Protein AF-A0A967EY47-F1 (afdb_monomer)

Solvent-accessible surface area (backbone atoms only — not comparable to full-atom values): 11302 Å² total; per-residue (Å²): 135,85,81,80,80,88,84,65,50,72,51,72,72,50,46,51,52,43,50,52,24,52,49,45,32,71,70,45,92,45,67,71,54,19,54,51,25,48,55,50,34,41,55,56,21,49,75,68,75,33,50,57,65,51,44,71,74,56,49,76,76,82,77,74,77,81,74,92,78,72,80,94,79,83,87,64,78,90,70,85,64,54,73,71,58,54,57,51,46,52,54,51,49,54,54,49,50,54,53,51,54,51,50,50,52,52,53,52,51,52,52,51,52,41,50,75,70,49,50,58,62,55,51,51,52,49,54,63,65,55,71,72,66,75,80,77,76,83,64,88,65,73,56,45,68,60,52,41,51,48,46,70,70,79,46,90,72,52,60,66,55,48,17,70,76,44,74,46,56,51,68,58,52,53,51,50,55,53,55,56,54,65,74,67,75,122

InterPro domains:
  IPR024498 Domain of unknown function DUF2786 [PF10979] (21-51)

pLDDT: mean 73.58, std 19.02, range [32.53, 96.69]

Nearest PDB structures (foldseek):
  1trr-assembly1_A  TM=3.661E-01  e=1.880E+00  Escherichia coli
  7mnn-assembly1_A  TM=2.288E-01  e=4.258E+00  Homo sapiens

Structure (mmCIF, N/CA/C/O backbone):
data_AF-A0A967EY47-F1
#
_entry.id   AF-A0A967EY47-F1
#
loop_
_atom_site.group_PDB
_atom_site.id
_atom_site.type_symbol
_atom_site.label_atom_id
_atom_site.label_alt_id
_atom_site.label_comp_id
_atom_site.label_asym_id
_atom_site.label_entity_id
_atom_site.label_seq_id
_atom_site.pdbx_PDB_ins_code
_atom_site.Cartn_x
_atom_site.Cartn_y
_atom_site.Cartn_z
_atom_site.occupancy
_atom_site.B_iso_or_equiv
_atom_site.auth_seq_id
_atom_site.auth_comp_id
_atom_site.auth_asym_id
_atom_site.auth_atom_id
_atom_site.pdbx_PDB_model_num
ATOM 1 N N . MET A 1 1 ? -33.419 -8.045 0.496 1.00 32.53 1 MET A N 1
ATOM 2 C CA . MET A 1 1 ? -33.118 -8.403 -0.906 1.00 32.53 1 MET A CA 1
ATOM 3 C C . MET A 1 1 ? -32.564 -7.165 -1.600 1.00 32.53 1 MET A C 1
ATOM 5 O O . MET A 1 1 ? -33.321 -6.229 -1.809 1.00 32.53 1 MET A O 1
ATOM 9 N N . ARG A 1 2 ? -31.247 -7.089 -1.848 1.00 33.59 2 ARG A N 1
ATOM 10 C CA . ARG A 1 2 ? -30.657 -5.990 -2.635 1.00 33.59 2 ARG A CA 1
ATOM 11 C C . ARG A 1 2 ? -30.676 -6.396 -4.103 1.00 33.59 2 ARG A C 1
ATOM 13 O O . ARG A 1 2 ? -30.111 -7.421 -4.466 1.00 33.59 2 ARG A O 1
ATOM 20 N N . ARG A 1 3 ? -31.397 -5.603 -4.889 1.00 34.56 3 ARG A N 1
ATOM 21 C CA . ARG A 1 3 ? -31.546 -5.695 -6.338 1.00 34.56 3 ARG A CA 1
ATOM 22 C C . ARG A 1 3 ? -30.168 -5.441 -6.964 1.00 34.56 3 ARG A C 1
ATOM 24 O O . ARG A 1 3 ? -29.597 -4.379 -6.746 1.00 34.56 3 ARG A O 1
ATOM 31 N N . LEU A 1 4 ? -29.613 -6.438 -7.647 1.00 42.72 4 LEU A N 1
ATOM 32 C CA . LEU A 1 4 ? -28.445 -6.272 -8.510 1.00 42.72 4 LEU A CA 1
ATOM 33 C C . LEU A 1 4 ? -28.949 -5.582 -9.778 1.00 42.72 4 LEU A C 1
ATOM 35 O O . LEU A 1 4 ? -29.647 -6.204 -10.576 1.00 42.72 4 LEU A O 1
ATOM 39 N N . GLU A 1 5 ? -28.679 -4.286 -9.911 1.00 44.53 5 GLU A N 1
ATOM 40 C CA . GLU A 1 5 ? -28.902 -3.575 -11.167 1.00 44.53 5 GLU A CA 1
ATOM 41 C C . GLU A 1 5 ? -27.834 -4.028 -12.165 1.00 44.53 5 GLU A C 1
ATOM 43 O O . GLU A 1 5 ? -26.663 -3.661 -12.099 1.00 44.53 5 GLU A O 1
ATOM 48 N N . ILE A 1 6 ? -28.258 -4.931 -13.042 1.00 46.31 6 ILE A N 1
ATOM 49 C CA . ILE A 1 6 ? -27.514 -5.448 -14.182 1.00 46.31 6 ILE A CA 1
ATOM 50 C C . ILE A 1 6 ? -27.598 -4.375 -15.273 1.00 46.31 6 ILE A C 1
ATOM 52 O O . ILE A 1 6 ? -28.577 -4.376 -16.008 1.00 46.31 6 ILE A O 1
ATOM 56 N N . SER A 1 7 ? -26.633 -3.444 -15.315 1.00 48.38 7 SER A N 1
ATOM 57 C CA . SER A 1 7 ? -26.202 -2.663 -16.504 1.00 48.38 7 SER A CA 1
ATOM 58 C C . SER A 1 7 ? -25.423 -1.389 -16.125 1.00 48.38 7 SER A C 1
ATOM 60 O O . SER A 1 7 ? -25.738 -0.297 -16.597 1.00 48.38 7 SER A O 1
ATOM 62 N N . ALA A 1 8 ? -24.411 -1.486 -15.265 1.00 55.59 8 ALA A N 1
ATOM 63 C CA . ALA A 1 8 ? -23.496 -0.372 -15.035 1.00 55.59 8 ALA A CA 1
ATOM 64 C C . ALA A 1 8 ? -22.080 -0.848 -15.354 1.00 55.59 8 ALA A C 1
ATOM 66 O O . ALA A 1 8 ? -21.536 -1.700 -14.653 1.00 55.59 8 ALA A O 1
ATOM 67 N N . GLY A 1 9 ? -21.499 -0.322 -16.437 1.00 61.75 9 GLY A N 1
ATOM 68 C CA . GLY A 1 9 ? -20.054 -0.389 -16.637 1.00 61.75 9 GLY A CA 1
ATOM 69 C C . GLY A 1 9 ? -19.324 0.238 -15.445 1.00 61.75 9 GLY A C 1
ATOM 70 O O . GLY A 1 9 ? -19.948 0.807 -14.549 1.00 61.75 9 GLY A O 1
ATOM 71 N N . PHE A 1 10 ? -17.996 0.138 -15.419 1.00 67.06 10 PHE A N 1
ATOM 72 C CA . PHE A 1 10 ? -17.207 0.728 -14.337 1.00 67.06 10 PHE A CA 1
ATOM 73 C C . PHE A 1 10 ? -17.630 2.172 -14.033 1.00 67.06 10 PHE A C 1
ATOM 75 O O . PHE A 1 10 ? -17.692 2.998 -14.951 1.00 67.06 10 PHE A O 1
ATOM 82 N N . SER A 1 11 ? -17.829 2.481 -12.748 1.00 81.00 11 SER A N 1
ATOM 83 C CA . SER A 1 11 ? -17.842 3.875 -12.296 1.00 81.00 11 SER A CA 1
ATOM 84 C C . SER A 1 11 ? -16.474 4.518 -12.538 1.00 81.00 11 SER A C 1
ATOM 86 O O . SER A 1 11 ? -15.462 3.817 -12.588 1.00 81.00 11 SER A O 1
ATOM 88 N N . ASP A 1 12 ? -16.399 5.845 -12.635 1.00 73.75 12 ASP A N 1
ATOM 89 C CA . ASP A 1 12 ? -15.129 6.544 -12.902 1.00 73.75 12 ASP A CA 1
ATOM 90 C C . ASP A 1 12 ? -14.037 6.204 -11.878 1.00 73.75 12 ASP A C 1
ATOM 92 O O . ASP A 1 12 ? -12.877 5.975 -12.225 1.00 73.75 12 ASP A O 1
ATOM 96 N N . ALA A 1 13 ? -14.416 6.065 -10.604 1.00 80.44 13 ALA A N 1
ATOM 97 C CA . ALA A 1 13 ? -13.500 5.652 -9.545 1.00 80.44 13 ALA A CA 1
ATOM 98 C C . ALA A 1 13 ? -12.977 4.218 -9.743 1.00 80.44 13 ALA A C 1
ATOM 100 O O . ALA A 1 13 ? -11.842 3.907 -9.378 1.00 80.44 13 ALA A O 1
ATOM 101 N N . GLU A 1 14 ? -13.790 3.329 -10.308 1.00 82.94 14 GLU A N 1
ATOM 102 C CA . GLU A 1 14 ? -13.410 1.946 -10.593 1.00 82.94 14 GLU A CA 1
ATOM 103 C C . GLU A 1 14 ? -12.600 1.833 -11.885 1.00 82.94 14 GLU A C 1
ATOM 105 O O . GLU A 1 14 ? -11.639 1.065 -11.902 1.00 82.94 14 GLU A O 1
ATOM 110 N N . ARG A 1 15 ? -12.888 2.662 -12.900 1.00 83.31 15 ARG A N 1
ATOM 111 C CA . ARG A 1 15 ? -12.044 2.823 -14.098 1.00 83.31 15 ARG A CA 1
ATOM 112 C C . ARG A 1 15 ? -10.646 3.280 -13.712 1.00 83.31 15 ARG A C 1
ATOM 114 O O . ARG A 1 15 ? -9.669 2.655 -14.115 1.00 83.31 15 ARG A O 1
ATOM 121 N N . GLN A 1 16 ? -10.544 4.299 -12.856 1.00 86.44 16 GLN A N 1
ATOM 122 C CA . GLN A 1 16 ? -9.252 4.791 -12.380 1.00 86.44 16 GLN A CA 1
ATOM 123 C C . GLN A 1 16 ? -8.490 3.719 -11.594 1.00 86.44 16 GLN A C 1
ATOM 125 O O . GLN A 1 16 ? -7.288 3.542 -11.779 1.00 86.44 16 GLN A O 1
ATOM 130 N N . ARG A 1 17 ? -9.177 2.967 -10.724 1.00 88.81 17 ARG A N 1
ATOM 131 C CA . ARG A 1 17 ? -8.558 1.853 -9.988 1.00 88.81 17 ARG A CA 1
ATOM 132 C C . ARG A 1 17 ? -8.066 0.757 -10.925 1.00 88.81 17 ARG A C 1
ATOM 134 O O . ARG A 1 17 ? -6.966 0.255 -10.721 1.00 88.81 17 ARG A O 1
ATOM 141 N N . PHE A 1 18 ? -8.858 0.390 -11.927 1.00 91.38 18 PHE A N 1
ATOM 142 C CA . PHE A 1 18 ? -8.485 -0.611 -12.920 1.00 91.38 18 PHE A CA 1
ATOM 143 C C . PHE A 1 18 ? -7.269 -0.158 -13.741 1.00 91.38 18 PHE A C 1
ATOM 145 O O . PHE A 1 18 ? -6.300 -0.903 -13.855 1.00 91.38 18 PHE A O 1
ATOM 152 N N . HIS A 1 19 ? -7.262 1.094 -14.204 1.00 91.12 19 HIS A N 1
ATOM 153 C CA . HIS A 1 19 ? -6.134 1.690 -14.917 1.00 91.12 19 HIS A CA 1
ATOM 154 C C . HIS A 1 19 ? -4.851 1.700 -14.074 1.00 91.12 19 HIS A C 1
ATOM 156 O O . HIS A 1 19 ? -3.810 1.234 -14.530 1.00 91.12 19 HIS A O 1
ATOM 162 N N . ASN A 1 20 ? -4.935 2.126 -12.810 1.00 93.69 20 ASN A N 1
ATOM 163 C CA . ASN A 1 20 ? -3.787 2.129 -11.902 1.00 93.69 20 ASN A CA 1
ATOM 164 C C . ASN A 1 20 ? -3.218 0.714 -11.676 1.00 93.69 20 ASN A C 1
ATOM 166 O O . ASN A 1 20 ? -2.011 0.560 -11.506 1.00 93.69 20 ASN A O 1
ATOM 170 N N . LEU A 1 21 ? -4.065 -0.324 -11.669 1.00 93.88 21 LEU A N 1
ATOM 171 C CA . LEU A 1 21 ? -3.617 -1.717 -11.554 1.00 93.88 21 LEU A CA 1
ATOM 172 C C . LEU A 1 21 ? -2.880 -2.191 -12.813 1.00 93.88 21 LEU A C 1
ATOM 174 O O . LEU A 1 21 ? -1.872 -2.883 -12.689 1.00 93.88 21 LEU A O 1
ATOM 178 N N . LEU A 1 22 ? -3.345 -1.804 -14.004 1.00 93.94 22 LEU A N 1
ATOM 179 C CA . LEU A 1 22 ? -2.647 -2.108 -15.257 1.00 93.94 22 LEU A CA 1
ATOM 180 C C . LEU A 1 22 ? -1.309 -1.370 -15.350 1.00 93.94 22 LEU A C 1
ATOM 182 O O . LEU A 1 22 ? -0.303 -1.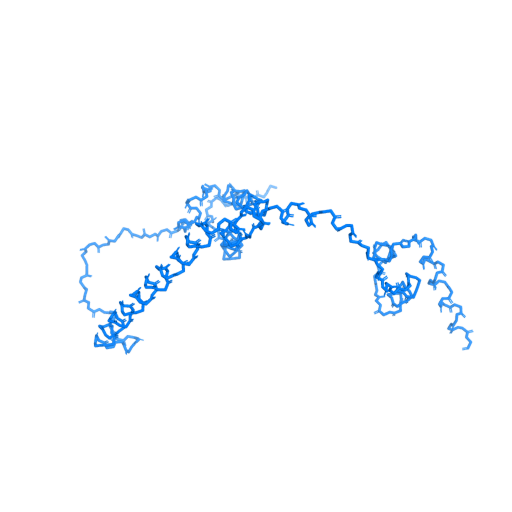974 -15.715 1.00 93.94 22 LEU A O 1
ATOM 186 N N . GLN A 1 23 ? -1.276 -0.099 -14.949 1.00 92.19 23 GLN A N 1
ATOM 187 C CA . GLN A 1 23 ? -0.043 0.680 -14.911 1.00 92.19 23 GLN A CA 1
ATOM 188 C C . GLN A 1 23 ? 0.967 0.084 -13.921 1.00 92.19 23 GLN A C 1
ATOM 190 O O . GLN A 1 23 ? 2.128 -0.110 -14.264 1.00 92.19 23 GLN A O 1
ATOM 195 N N . LEU A 1 24 ? 0.522 -0.305 -12.721 1.00 94.00 24 LEU A N 1
ATOM 196 C CA . LEU A 1 24 ? 1.381 -0.978 -11.742 1.00 94.00 24 LEU A CA 1
ATOM 197 C C . LEU A 1 24 ? 1.935 -2.307 -12.277 1.00 94.00 24 LEU A C 1
ATOM 199 O O . LEU A 1 24 ? 3.085 -2.649 -12.008 1.00 94.00 24 LEU A O 1
ATOM 203 N N . ALA A 1 25 ? 1.135 -3.054 -13.040 1.00 93.44 25 ALA A N 1
ATOM 204 C CA . ALA A 1 25 ? 1.589 -4.287 -13.670 1.00 93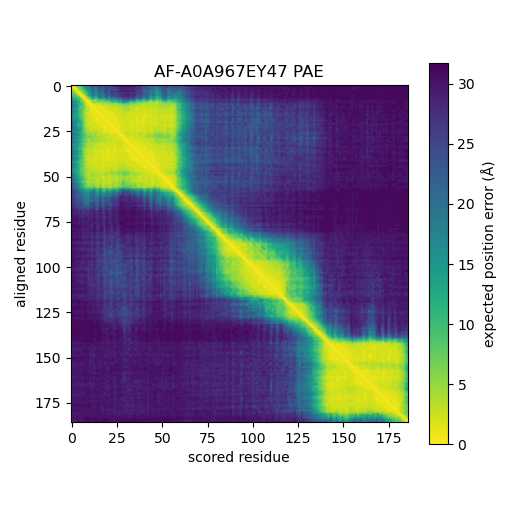.44 25 ALA A CA 1
ATOM 205 C C . ALA A 1 25 ? 2.638 -4.055 -14.772 1.00 93.44 25 ALA A C 1
ATOM 207 O O . ALA A 1 25 ? 3.516 -4.900 -14.940 1.00 93.44 25 ALA A O 1
ATOM 208 N N . ALA A 1 26 ? 2.562 -2.938 -15.499 1.00 90.06 26 ALA A N 1
ATOM 209 C CA . ALA A 1 26 ? 3.516 -2.583 -16.549 1.00 90.06 26 ALA A CA 1
ATOM 210 C C . ALA A 1 26 ? 4.827 -2.009 -15.985 1.00 90.06 26 ALA A C 1
ATOM 212 O O . ALA A 1 26 ? 5.910 -2.401 -16.419 1.00 90.06 26 ALA A O 1
ATOM 213 N N . ASP A 1 27 ? 4.725 -1.126 -14.990 1.00 92.44 27 ASP A N 1
ATOM 214 C CA . ASP A 1 27 ? 5.850 -0.321 -14.507 1.00 92.44 27 ASP A CA 1
ATOM 215 C C . ASP A 1 27 ? 6.590 -0.958 -13.316 1.00 92.44 27 ASP A C 1
ATOM 217 O O . ASP A 1 27 ? 7.704 -0.539 -12.988 1.00 92.44 27 ASP A O 1
ATOM 221 N N . SER A 1 28 ? 6.013 -1.966 -12.640 1.00 92.44 28 SER A N 1
ATOM 222 C CA . SER A 1 28 ? 6.659 -2.545 -11.455 1.00 92.44 28 SER A CA 1
ATOM 223 C C . SER A 1 28 ? 7.902 -3.387 -11.808 1.00 92.44 28 SER A C 1
ATOM 225 O O . SER A 1 28 ? 7.826 -4.352 -12.587 1.00 92.44 28 SER A O 1
ATOM 227 N N . PRO A 1 29 ? 9.059 -3.113 -11.167 1.00 90.19 29 PRO A N 1
ATOM 228 C CA . PRO A 1 29 ? 10.275 -3.900 -11.351 1.00 90.19 29 PR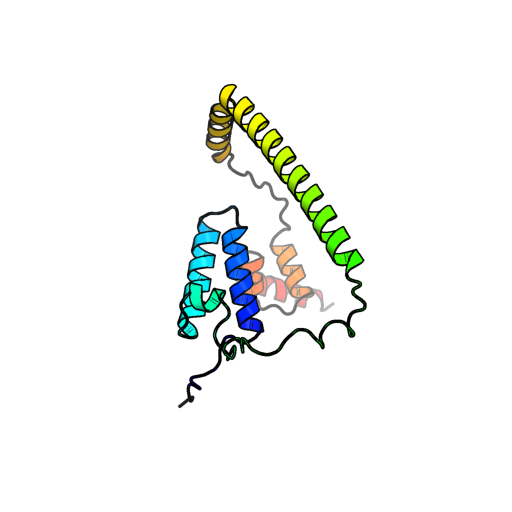O A CA 1
ATOM 229 C C . PRO A 1 29 ? 10.174 -5.296 -10.714 1.00 90.19 29 PRO A C 1
ATOM 231 O O . PRO A 1 29 ? 10.928 -6.198 -11.085 1.00 90.19 29 PRO A O 1
ATOM 234 N N . PHE A 1 30 ? 9.236 -5.509 -9.785 1.00 92.50 30 PHE A N 1
ATOM 235 C CA .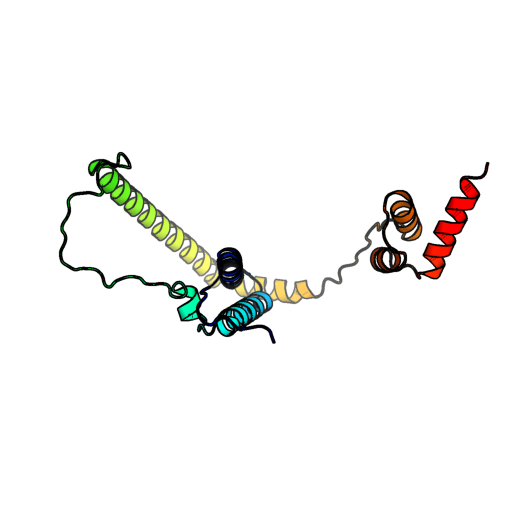 PHE A 1 30 ? 9.101 -6.753 -9.031 1.00 92.50 30 PHE A CA 1
ATOM 236 C C . PHE A 1 30 ? 8.043 -7.673 -9.645 1.00 92.50 30 PHE A C 1
ATOM 238 O O . PHE A 1 30 ? 6.866 -7.334 -9.732 1.00 92.50 30 PHE A O 1
ATOM 245 N N . GLU A 1 31 ? 8.436 -8.894 -10.008 1.00 89.62 31 GLU A N 1
ATOM 246 C CA . GLU A 1 31 ? 7.541 -9.869 -10.648 1.00 89.62 31 GLU A CA 1
ATOM 247 C C . GLU A 1 31 ? 6.306 -10.210 -9.804 1.00 89.62 31 GLU A C 1
ATOM 249 O O . GLU A 1 31 ? 5.193 -10.253 -10.324 1.00 89.62 31 GLU A O 1
ATOM 254 N N . GLY A 1 32 ? 6.480 -10.371 -8.489 1.00 93.31 32 GLY A N 1
ATOM 255 C CA . GLY A 1 32 ? 5.367 -10.652 -7.581 1.00 93.31 32 GLY A CA 1
ATOM 256 C C . GLY A 1 32 ? 4.324 -9.531 -7.531 1.00 93.31 32 GLY A C 1
ATOM 257 O O . GLY A 1 32 ? 3.130 -9.810 -7.418 1.00 93.31 32 GLY A O 1
ATOM 258 N N . GLU A 1 33 ? 4.745 -8.271 -7.664 1.00 92.44 33 GLU A N 1
ATOM 259 C CA . GLU A 1 33 ? 3.828 -7.130 -7.721 1.00 92.44 33 GLU A CA 1
ATOM 260 C C . GLU A 1 33 ? 3.066 -7.098 -9.044 1.00 92.44 33 GLU A C 1
ATOM 262 O O . GLU A 1 33 ? 1.847 -6.925 -9.024 1.00 92.44 33 GLU A O 1
ATOM 267 N N . ARG A 1 34 ? 3.748 -7.354 -10.171 1.00 94.94 34 ARG A N 1
ATOM 268 C CA . ARG A 1 34 ? 3.105 -7.437 -11.492 1.00 94.94 34 ARG A CA 1
ATOM 269 C C . ARG A 1 34 ? 2.017 -8.508 -11.529 1.00 94.94 34 ARG A C 1
ATOM 271 O O . ARG A 1 34 ? 0.887 -8.236 -11.933 1.00 94.94 34 ARG A O 1
ATOM 278 N N . VAL A 1 35 ? 2.336 -9.712 -11.050 1.00 95.25 35 VAL A N 1
ATOM 279 C CA . VAL A 1 35 ? 1.393 -10.842 -11.003 1.00 95.25 35 VAL A CA 1
ATOM 280 C C . VAL A 1 35 ? 0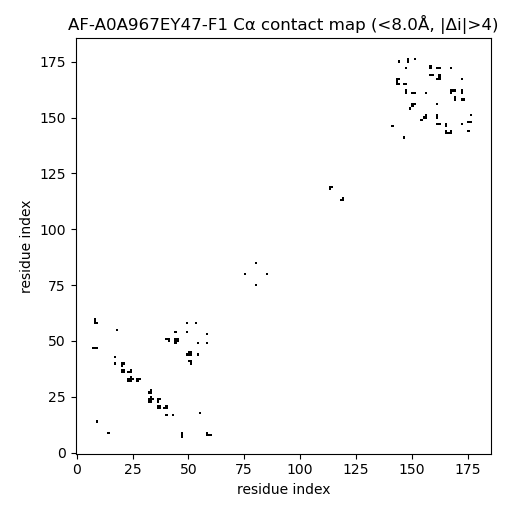.207 -10.530 -10.087 1.00 95.25 35 VAL A C 1
ATOM 282 O O . VAL A 1 35 ? -0.943 -10.785 -10.449 1.00 95.25 35 VAL A O 1
ATOM 285 N N . ASN A 1 36 ? 0.454 -9.935 -8.917 1.00 95.31 36 ASN A N 1
ATOM 286 C CA . ASN A 1 36 ? -0.612 -9.564 -7.989 1.00 95.31 36 ASN A CA 1
ATOM 287 C C . ASN A 1 36 ? -1.521 -8.456 -8.556 1.00 95.31 36 ASN A C 1
ATOM 289 O O . ASN A 1 36 ? -2.744 -8.536 -8.426 1.00 95.31 36 ASN A O 1
ATOM 293 N N . ALA A 1 37 ? -0.945 -7.451 -9.219 1.00 94.69 37 ALA A N 1
ATOM 294 C CA . ALA A 1 37 ? -1.683 -6.364 -9.855 1.00 94.69 37 ALA A CA 1
ATOM 295 C C . ALA A 1 37 ? -2.578 -6.874 -10.999 1.00 94.69 37 ALA A C 1
ATOM 297 O O . ALA A 1 37 ? -3.768 -6.555 -11.023 1.00 94.69 37 ALA A O 1
ATOM 298 N N . LEU A 1 38 ? -2.064 -7.754 -11.869 1.00 93.81 38 LEU A N 1
ATOM 299 C CA . LEU A 1 38 ? -2.856 -8.407 -12.922 1.00 93.81 38 LEU A CA 1
ATOM 300 C C . LEU A 1 38 ? -3.982 -9.279 -12.355 1.00 93.81 38 LEU A C 1
ATOM 302 O O . LEU A 1 38 ? -5.122 -9.212 -12.820 1.00 93.81 38 LEU A O 1
ATOM 306 N N . ALA A 1 39 ? -3.705 -10.058 -11.307 1.00 94.50 39 ALA A N 1
ATOM 307 C CA . ALA A 1 39 ? -4.728 -10.859 -10.638 1.00 94.50 39 ALA A CA 1
ATOM 308 C C . ALA A 1 39 ? -5.810 -9.978 -9.982 1.00 94.50 39 ALA A C 1
ATOM 310 O O . ALA A 1 39 ? -6.994 -10.325 -9.971 1.00 94.50 39 ALA A O 1
ATOM 311 N N . ALA A 1 40 ? -5.432 -8.820 -9.433 1.00 94.75 40 ALA A N 1
ATOM 312 C CA . ALA A 1 40 ? -6.372 -7.842 -8.897 1.00 94.75 40 ALA A CA 1
ATOM 313 C C . ALA A 1 40 ? -7.226 -7.193 -9.998 1.00 94.75 40 ALA A C 1
ATOM 315 O O . ALA A 1 40 ? -8.445 -7.130 -9.833 1.00 94.75 40 ALA A O 1
ATOM 316 N N . ALA A 1 41 ? -6.624 -6.789 -11.121 1.00 92.25 41 ALA A N 1
ATOM 317 C CA . ALA A 1 41 ? -7.338 -6.242 -12.274 1.00 92.25 41 ALA A CA 1
ATOM 318 C C . ALA A 1 41 ? -8.340 -7.260 -12.845 1.00 92.25 41 ALA A C 1
ATOM 320 O O . ALA A 1 41 ? -9.508 -6.935 -13.044 1.00 92.25 41 ALA A O 1
ATOM 321 N N . THR A 1 42 ? -7.926 -8.522 -12.984 1.00 91.31 42 THR A N 1
ATOM 322 C CA . THR A 1 42 ? -8.779 -9.618 -13.475 1.00 91.31 42 THR A CA 1
ATOM 323 C C . THR A 1 42 ? -9.993 -9.844 -12.570 1.00 91.31 42 THR A C 1
ATOM 325 O O . THR A 1 42 ? -11.121 -9.947 -13.045 1.00 91.31 42 THR A O 1
ATOM 328 N N . ARG A 1 43 ? -9.797 -9.859 -11.243 1.00 92.06 43 ARG A N 1
ATOM 329 C CA . ARG A 1 43 ? -10.911 -9.963 -10.283 1.00 92.06 43 ARG A CA 1
ATOM 330 C C . ARG A 1 43 ? -11.845 -8.758 -10.349 1.00 92.06 43 ARG A C 1
ATOM 332 O O . ARG A 1 43 ? -13.048 -8.918 -10.161 1.00 92.06 43 ARG A O 1
ATOM 339 N N . LEU A 1 44 ? -11.301 -7.563 -10.575 1.00 88.06 44 LEU A N 1
ATOM 340 C CA . LEU A 1 44 ? -12.089 -6.342 -10.684 1.00 88.06 44 LEU A CA 1
ATOM 341 C C . LEU A 1 44 ? -12.963 -6.366 -11.946 1.00 88.06 44 LEU A C 1
ATOM 343 O O . LEU A 1 44 ? -14.152 -6.103 -11.826 1.00 88.06 44 LEU A O 1
ATOM 347 N N . ALA A 1 45 ? -12.423 -6.771 -13.097 1.00 87.19 45 ALA A N 1
ATOM 348 C CA . ALA A 1 45 ? -13.184 -6.950 -14.337 1.00 87.19 45 ALA A CA 1
ATOM 349 C C . ALA A 1 45 ? -14.287 -8.017 -14.195 1.00 87.19 45 ALA A C 1
ATOM 351 O O . ALA A 1 45 ? -15.454 -7.749 -14.486 1.00 87.19 45 ALA A O 1
ATOM 352 N N . ALA A 1 46 ? -13.957 -9.177 -13.614 1.00 86.00 46 ALA A N 1
ATOM 353 C CA . ALA A 1 46 ? -14.909 -10.270 -13.412 1.00 86.00 46 ALA A CA 1
ATOM 354 C C . ALA A 1 46 ? -16.109 -9.881 -12.526 1.00 86.00 46 ALA A C 1
ATOM 356 O O . ALA A 1 46 ? -17.216 -10.373 -12.736 1.00 86.00 46 ALA A O 1
ATOM 357 N N . ARG A 1 47 ? -15.929 -8.966 -11.559 1.00 86.38 47 ARG A N 1
ATOM 358 C CA . ARG A 1 47 ? -17.037 -8.443 -10.730 1.00 86.38 47 ARG A CA 1
ATOM 359 C C . ARG A 1 47 ? -18.086 -7.678 -11.538 1.00 86.38 47 ARG A C 1
ATOM 361 O O . ARG A 1 47 ? -19.235 -7.640 -11.109 1.00 86.38 47 ARG A O 1
ATOM 368 N N . PHE A 1 48 ? -17.695 -7.093 -12.667 1.00 82.62 48 PHE A N 1
ATOM 369 C CA . PHE A 1 48 ? -18.580 -6.384 -13.596 1.00 82.62 48 PHE A CA 1
ATOM 370 C C . PHE A 1 48 ? -18.972 -7.240 -14.807 1.00 82.62 48 PHE A C 1
ATOM 372 O O . PHE A 1 48 ? -19.603 -6.734 -15.728 1.00 82.62 48 PHE A O 1
ATOM 379 N N . GLY A 1 49 ? -18.618 -8.531 -14.808 1.00 82.94 49 GLY A N 1
ATOM 380 C CA . GLY A 1 49 ? -18.902 -9.442 -15.916 1.00 82.94 49 GLY A CA 1
ATOM 381 C C . GLY A 1 49 ? -18.080 -9.169 -17.177 1.00 82.94 49 GLY A C 1
ATOM 382 O O . GLY A 1 49 ? -18.465 -9.636 -18.241 1.00 82.94 49 GLY A O 1
ATOM 383 N N . LEU A 1 50 ? -16.975 -8.424 -17.063 1.00 80.88 50 LEU A N 1
ATOM 384 C CA . LEU A 1 50 ? -16.066 -8.121 -18.167 1.00 80.88 50 LEU A CA 1
ATOM 385 C C . LEU A 1 50 ? -14.840 -9.033 -18.110 1.00 80.88 50 LEU A C 1
ATOM 387 O O . LEU A 1 50 ? -14.346 -9.372 -17.027 1.00 80.88 50 LEU A O 1
ATOM 391 N N . THR A 1 51 ? -14.306 -9.389 -19.274 1.00 83.00 51 THR A N 1
ATOM 392 C CA . THR A 1 51 ? -12.946 -9.932 -19.367 1.00 83.00 51 THR A CA 1
ATOM 393 C C . THR A 1 51 ? -11.909 -8.824 -19.153 1.00 83.00 51 THR A C 1
ATOM 395 O O . THR A 1 51 ? -12.220 -7.636 -19.238 1.00 83.00 51 THR A O 1
ATOM 398 N N . LEU A 1 52 ? -10.663 -9.195 -18.835 1.00 83.00 52 LEU A N 1
ATOM 399 C CA . LEU A 1 52 ? -9.575 -8.226 -18.633 1.00 83.00 52 LEU A CA 1
ATOM 400 C C . LEU A 1 52 ? -9.383 -7.333 -19.870 1.00 83.00 52 LEU A C 1
ATOM 402 O O . LEU A 1 52 ? -9.228 -6.121 -19.728 1.00 83.00 52 LEU A O 1
ATOM 406 N N . ASP A 1 53 ? -9.455 -7.932 -21.058 1.00 79.06 53 ASP A N 1
ATOM 407 C CA . ASP A 1 53 ? -9.276 -7.238 -22.332 1.00 79.06 53 ASP A CA 1
ATOM 408 C C . ASP A 1 53 ? -10.483 -6.351 -22.671 1.00 79.06 53 ASP A C 1
ATOM 410 O O . ASP A 1 53 ? -10.302 -5.203 -23.061 1.00 79.06 53 ASP A O 1
ATOM 414 N N . GLU A 1 54 ? -11.718 -6.810 -22.430 1.00 75.06 54 GLU A N 1
ATOM 415 C CA . GLU A 1 54 ? -12.929 -5.982 -22.595 1.00 75.06 54 GLU A CA 1
ATOM 416 C C . GLU A 1 54 ? -12.975 -4.811 -21.601 1.00 75.06 54 GLU A C 1
ATOM 418 O O . GLU A 1 54 ? -13.432 -3.714 -21.923 1.00 75.06 54 GLU A O 1
ATOM 423 N N . ALA A 1 55 ? -12.481 -5.022 -20.381 1.00 78.94 55 ALA A N 1
ATOM 424 C CA . ALA A 1 55 ? -12.340 -3.978 -19.377 1.00 78.94 55 ALA A CA 1
ATOM 425 C C . ALA A 1 55 ? -11.285 -2.934 -19.782 1.00 78.94 55 ALA A C 1
ATOM 427 O O . ALA A 1 55 ? -11.503 -1.738 -19.571 1.00 78.94 55 ALA A O 1
ATOM 428 N N . ALA A 1 56 ? -10.176 -3.373 -20.387 1.00 76.31 56 ALA A N 1
ATOM 429 C CA . ALA A 1 56 ? -9.110 -2.511 -20.896 1.00 76.31 56 ALA A CA 1
ATOM 430 C C . ALA A 1 56 ? -9.502 -1.760 -22.178 1.00 76.31 56 ALA A C 1
ATOM 432 O O . ALA A 1 56 ? -9.102 -0.611 -22.346 1.00 76.31 56 ALA A O 1
ATOM 433 N N . ALA A 1 57 ? -10.333 -2.364 -23.031 1.00 70.31 57 ALA A N 1
ATOM 434 C CA . ALA A 1 57 ? -10.872 -1.750 -24.245 1.00 70.31 57 ALA A CA 1
ATOM 435 C C . ALA A 1 57 ? -11.906 -0.639 -23.971 1.00 70.31 57 ALA A C 1
ATOM 437 O O . ALA A 1 57 ? -12.323 0.054 -24.893 1.00 70.31 57 ALA A O 1
ATOM 438 N N . GLY A 1 58 ? -12.301 -0.442 -22.709 1.00 58.00 58 GLY A N 1
ATOM 439 C CA . GLY A 1 58 ? -13.300 0.544 -22.313 1.00 58.00 58 GLY A CA 1
ATOM 440 C C . GLY A 1 58 ? -14.673 -0.100 -22.181 1.00 58.00 58 GLY A C 1
ATOM 441 O O . GLY A 1 58 ? -15.501 -0.007 -23.079 1.00 58.00 58 GLY A O 1
ATOM 442 N N . GLY A 1 59 ? -14.917 -0.721 -21.019 1.00 46.25 59 GLY A N 1
ATOM 443 C CA . GLY A 1 59 ? -16.173 -1.393 -20.675 1.00 46.25 59 GLY A CA 1
ATOM 444 C C . GLY A 1 59 ? -17.414 -0.650 -21.187 1.00 46.25 59 GLY A C 1
ATOM 445 O O . GLY A 1 59 ? -17.642 0.519 -20.853 1.00 46.25 59 GLY A O 1
ATOM 446 N N . SER A 1 60 ? -18.173 -1.365 -22.012 1.00 41.84 60 SER A N 1
ATOM 447 C CA . SER A 1 60 ? -19.252 -0.914 -22.888 1.00 41.84 60 SER A CA 1
ATOM 448 C C . SER A 1 60 ? -20.252 0.070 -22.265 1.00 41.84 60 SER A C 1
ATOM 450 O O . SER A 1 60 ? -21.042 -0.303 -21.394 1.00 41.84 60 SER A O 1
ATOM 452 N N . GLN A 1 61 ? -20.311 1.276 -22.834 1.00 40.69 61 GLN A N 1
ATOM 453 C CA . GLN A 1 61 ? -21.563 1.955 -23.177 1.00 40.69 61 GLN A CA 1
ATOM 454 C C . GLN A 1 61 ? -21.422 2.531 -24.593 1.00 40.69 61 GLN A C 1
ATOM 456 O O . GLN A 1 61 ? -20.654 3.457 -24.804 1.00 40.69 61 GLN A O 1
ATOM 461 N N . HIS A 1 62 ? -22.157 1.930 -25.533 1.00 40.38 62 HIS A N 1
ATOM 462 C CA . HIS A 1 62 ? -22.654 2.528 -26.776 1.00 40.38 62 HIS A CA 1
ATOM 463 C C . HIS A 1 62 ? -21.699 3.474 -27.526 1.00 40.38 62 HIS A C 1
ATOM 465 O O . HIS A 1 62 ? -21.871 4.690 -27.501 1.00 40.38 62 HIS A O 1
ATOM 471 N N . GLU A 1 63 ? -20.757 2.908 -28.275 1.00 38.16 63 GLU A N 1
ATOM 472 C CA . GLU A 1 63 ? -20.261 3.587 -29.470 1.00 38.16 63 GLU A CA 1
ATOM 473 C C . GLU A 1 63 ? -21.259 3.239 -30.592 1.00 38.16 63 GLU A C 1
ATOM 475 O O . GLU A 1 63 ? -21.401 2.053 -30.917 1.00 38.16 63 GLU A O 1
ATOM 480 N N . PRO A 1 64 ? -22.059 4.190 -31.117 1.00 41.84 64 PRO A N 1
ATOM 481 C CA . PRO A 1 64 ? -22.811 3.917 -32.334 1.00 41.84 64 PRO A CA 1
ATOM 482 C C . PRO A 1 64 ? -21.805 3.527 -33.428 1.00 41.84 64 PRO A C 1
ATOM 484 O O . PRO A 1 64 ? -20.683 4.042 -33.427 1.00 41.84 64 PRO A O 1
ATOM 487 N N . PRO A 1 65 ? -22.159 2.600 -34.339 1.00 49.31 65 PRO A N 1
ATOM 488 C CA . PRO A 1 65 ? -21.274 2.273 -35.449 1.00 49.31 65 PRO A CA 1
ATOM 489 C C . PRO A 1 65 ? -20.905 3.579 -36.168 1.00 49.31 65 PRO A C 1
ATOM 491 O O . PRO A 1 65 ? -21.766 4.455 -36.274 1.00 49.31 65 PRO A O 1
ATOM 494 N N . PRO A 1 66 ? -19.651 3.749 -36.622 1.00 44.69 66 PRO A N 1
ATOM 495 C CA . PRO A 1 66 ? -19.273 4.955 -37.335 1.00 44.69 66 PRO A CA 1
ATOM 496 C C . PRO A 1 66 ? -20.172 5.059 -38.565 1.00 44.69 66 PRO A C 1
ATOM 498 O O . PRO A 1 66 ? -20.103 4.221 -39.467 1.00 44.69 66 PRO A O 1
ATOM 501 N N . ASP A 1 67 ? -21.053 6.059 -38.574 1.00 37.12 67 ASP A N 1
ATOM 502 C CA . ASP A 1 67 ? -21.777 6.453 -39.772 1.00 37.12 67 ASP A CA 1
ATOM 503 C C . ASP A 1 67 ? -20.708 6.849 -40.792 1.00 37.12 67 ASP A C 1
ATOM 505 O O . ASP A 1 67 ? -20.110 7.921 -40.715 1.00 37.12 67 ASP A O 1
ATOM 509 N N . PHE A 1 68 ? -20.459 5.967 -41.758 1.00 43.25 68 PHE A N 1
ATOM 510 C CA . PHE A 1 68 ? -19.537 6.189 -42.872 1.00 43.25 68 PHE A CA 1
ATOM 511 C C . PHE A 1 68 ? -19.992 7.309 -43.826 1.00 43.25 68 PHE A C 1
ATOM 513 O O . PHE A 1 68 ? -19.399 7.483 -44.885 1.00 43.25 68 PHE A O 1
ATOM 520 N N . GLU A 1 69 ? -21.007 8.099 -43.470 1.00 45.41 69 GLU A N 1
ATOM 521 C CA . GLU A 1 69 ? -21.553 9.160 -44.310 1.00 45.41 69 GLU A CA 1
ATOM 522 C C . GLU A 1 69 ? -21.911 10.414 -43.504 1.00 45.41 69 GLU A C 1
ATOM 524 O O . GLU A 1 69 ? -23.079 10.748 -43.289 1.00 45.41 69 GLU A O 1
ATOM 529 N N . ARG A 1 70 ? -20.895 11.172 -43.081 1.00 40.16 70 ARG A N 1
ATOM 530 C CA . ARG A 1 70 ? -21.026 12.634 -42.999 1.00 40.16 70 ARG A CA 1
ATOM 531 C C . ARG A 1 70 ? -19.658 13.298 -42.996 1.00 40.16 70 ARG A C 1
ATOM 533 O O . ARG A 1 70 ? -18.952 13.295 -41.994 1.00 40.16 70 ARG A O 1
ATOM 540 N N . GLY A 1 71 ? -19.303 13.842 -44.156 1.00 36.16 71 GLY A N 1
ATOM 541 C CA . GLY A 1 71 ? -18.059 14.564 -44.369 1.00 36.16 71 GLY A CA 1
ATOM 542 C C . GLY A 1 71 ? -17.884 15.743 -43.412 1.00 36.16 71 GLY A C 1
ATOM 543 O O . GLY A 1 71 ? -18.813 16.501 -43.138 1.00 36.16 71 GLY A O 1
ATOM 544 N N . ASP A 1 72 ? -16.663 15.871 -42.905 1.00 45.03 72 ASP A N 1
ATOM 545 C CA . ASP A 1 72 ? -15.786 16.998 -43.217 1.00 45.03 72 ASP A CA 1
ATOM 546 C C . ASP A 1 72 ? -16.477 18.369 -43.306 1.00 45.03 72 ASP A C 1
ATOM 548 O O . ASP A 1 72 ? -16.552 18.956 -44.383 1.00 45.03 72 ASP A O 1
ATOM 552 N N . ALA A 1 73 ? -16.974 18.918 -42.191 1.00 45.50 73 ALA A N 1
ATOM 553 C CA . ALA A 1 73 ? -17.350 20.340 -42.190 1.00 45.50 73 ALA A CA 1
ATOM 554 C C . ALA A 1 73 ? -17.352 21.084 -40.845 1.00 45.50 73 ALA A C 1
ATOM 556 O O . ALA A 1 73 ? -17.270 22.309 -40.874 1.00 45.50 73 ALA A O 1
ATOM 557 N N . HIS A 1 74 ? -17.441 20.440 -39.672 1.00 41.75 74 HIS A N 1
ATOM 558 C CA . HIS A 1 74 ? -17.829 21.198 -38.460 1.00 41.75 74 HIS A CA 1
ATOM 559 C C . HIS A 1 74 ? -16.990 21.008 -37.186 1.00 41.75 74 HIS A C 1
ATOM 561 O O . HIS A 1 74 ? -17.417 21.444 -36.126 1.00 41.75 74 HIS A O 1
ATOM 567 N N . MET A 1 75 ? -15.773 20.460 -37.265 1.00 44.12 75 MET A N 1
ATOM 568 C CA . MET A 1 75 ? -14.859 20.363 -36.104 1.00 44.12 75 MET A CA 1
ATOM 569 C C . MET A 1 75 ? -13.542 21.131 -36.296 1.00 44.12 75 MET A C 1
ATOM 571 O O . MET A 1 75 ? -12.509 20.742 -35.763 1.00 44.12 75 MET A O 1
ATOM 575 N N . ALA A 1 76 ? -13.547 22.208 -37.085 1.00 44.84 76 ALA A N 1
ATOM 576 C CA . ALA A 1 76 ? -12.357 23.045 -37.272 1.00 44.84 76 ALA A CA 1
ATOM 577 C C . ALA A 1 76 ? -12.360 24.329 -36.422 1.00 44.84 76 ALA A C 1
ATOM 579 O O . ALA A 1 76 ? -11.305 24.938 -36.265 1.00 44.84 76 ALA A O 1
ATOM 580 N N . ASP A 1 77 ? -13.505 24.740 -35.864 1.00 42.84 77 ASP A N 1
ATOM 581 C CA . ASP A 1 77 ? -13.667 26.139 -35.436 1.00 42.84 77 ASP A CA 1
ATOM 582 C C . ASP A 1 77 ? -13.626 26.389 -33.917 1.00 42.84 77 ASP A C 1
ATOM 584 O O . ASP A 1 77 ? -13.519 27.540 -33.509 1.00 42.84 77 ASP A O 1
ATOM 588 N N . ASP A 1 78 ? -13.628 25.356 -33.061 1.00 44.66 78 ASP A N 1
ATOM 589 C CA . ASP A 1 78 ? -13.731 25.568 -31.598 1.00 44.66 78 ASP A CA 1
ATOM 590 C C . ASP A 1 78 ? -12.404 25.439 -30.820 1.00 44.66 78 ASP A C 1
ATOM 592 O O . ASP A 1 78 ? -12.343 25.709 -29.624 1.00 44.66 78 ASP A O 1
ATOM 596 N N . ILE A 1 79 ? -11.293 25.071 -31.477 1.00 50.91 79 ILE A N 1
ATOM 597 C CA . ILE A 1 79 ? -9.969 24.996 -30.819 1.00 50.91 79 ILE A CA 1
ATOM 598 C C . ILE A 1 79 ? -8.848 25.563 -31.701 1.00 50.91 79 ILE A C 1
ATOM 600 O O . ILE A 1 79 ? -7.773 24.987 -31.764 1.00 50.91 79 ILE A O 1
ATOM 604 N N . GLY A 1 80 ? -9.071 26.671 -32.417 1.00 46.19 80 GLY A N 1
ATOM 605 C CA . GLY A 1 80 ? -8.004 27.508 -33.008 1.00 46.19 80 GLY A CA 1
ATOM 606 C C . GLY A 1 80 ? -6.840 26.787 -33.722 1.00 46.19 80 GLY A C 1
ATOM 607 O O . GLY A 1 80 ? -5.715 27.294 -33.719 1.00 46.19 80 GLY A O 1
ATOM 608 N N . PHE A 1 81 ? -7.068 25.603 -34.299 1.00 45.38 81 PHE A N 1
ATOM 609 C CA . PHE A 1 81 ? -6.009 24.711 -34.765 1.00 45.38 81 PHE A CA 1
ATOM 610 C C . PHE A 1 81 ? -5.832 24.911 -36.266 1.00 45.38 81 PHE A C 1
ATOM 612 O O . PHE A 1 81 ? -6.618 24.433 -37.081 1.00 45.38 81 PHE A O 1
ATOM 619 N N . ARG A 1 82 ? -4.811 25.678 -36.652 1.00 54.53 82 ARG A N 1
ATOM 620 C CA . ARG A 1 82 ? -4.529 25.941 -38.068 1.00 54.53 82 ARG A CA 1
ATOM 621 C C . ARG A 1 82 ? -3.895 24.690 -38.701 1.00 54.53 82 ARG A C 1
ATOM 623 O O . ARG A 1 82 ? -3.023 24.084 -38.086 1.00 54.53 82 ARG A O 1
ATOM 630 N N . PRO A 1 83 ? -4.238 24.307 -39.941 1.00 55.78 83 PRO A N 1
ATOM 631 C CA . PRO A 1 83 ? -3.686 23.104 -40.582 1.00 55.78 83 PRO A CA 1
ATOM 632 C C . PRO A 1 83 ? -2.147 23.124 -40.687 1.00 55.78 83 PRO A C 1
ATOM 634 O O . PRO A 1 83 ? -1.491 22.097 -40.530 1.00 55.78 83 PRO A O 1
ATOM 637 N N . GLU A 1 84 ? -1.544 24.310 -40.809 1.00 57.09 84 GLU A N 1
ATOM 638 C CA . GLU A 1 84 ? -0.086 24.493 -40.817 1.00 57.09 84 GLU A CA 1
ATOM 639 C C . GLU A 1 84 ? 0.600 24.075 -39.499 1.00 57.09 84 GLU A C 1
ATOM 641 O O . GLU A 1 84 ? 1.767 23.664 -39.512 1.00 57.09 84 GLU A O 1
ATOM 646 N N . SER A 1 85 ? -0.094 24.151 -38.353 1.00 58.62 85 SER A N 1
ATOM 647 C CA . SER A 1 85 ? 0.465 23.716 -37.067 1.00 58.62 85 SER A CA 1
ATOM 648 C C . SER A 1 85 ? 0.472 22.197 -36.912 1.00 58.62 85 SER A C 1
ATOM 650 O O . SER A 1 85 ? 1.374 21.682 -36.250 1.00 58.62 85 SER A O 1
ATOM 652 N N . LEU A 1 86 ? -0.451 21.477 -37.564 1.00 60.69 86 LEU A N 1
ATOM 653 C CA . LEU A 1 86 ? -0.473 20.011 -37.561 1.00 60.69 86 LEU A CA 1
ATOM 654 C C . LEU A 1 86 ? 0.697 19.440 -38.366 1.00 60.69 86 LEU A C 1
ATOM 656 O O . LEU A 1 86 ? 1.426 18.592 -37.863 1.00 60.69 86 LEU A O 1
ATOM 660 N N . ASP A 1 87 ? 0.952 19.971 -39.564 1.00 66.94 87 ASP A N 1
ATOM 661 C CA . ASP A 1 87 ? 2.085 19.538 -40.393 1.00 66.94 87 ASP A CA 1
ATOM 662 C C . ASP A 1 87 ? 3.433 19.868 -39.742 1.00 66.94 87 ASP A C 1
ATOM 664 O O . ASP A 1 87 ? 4.406 19.116 -39.842 1.00 66.94 87 ASP A O 1
ATOM 668 N N . ARG A 1 88 ? 3.522 21.013 -39.053 1.00 61.38 88 ARG A N 1
ATOM 669 C CA . ARG A 1 88 ? 4.711 21.375 -38.271 1.00 61.38 88 ARG A CA 1
ATOM 670 C C . ARG A 1 88 ? 4.903 20.443 -37.075 1.00 61.38 88 ARG A C 1
ATOM 672 O O . ARG A 1 88 ? 6.040 20.070 -36.796 1.00 61.38 88 ARG A O 1
ATOM 679 N N . PHE A 1 89 ? 3.822 20.057 -36.403 1.00 65.44 89 PHE A N 1
ATOM 680 C CA . PHE A 1 89 ? 3.851 19.099 -35.303 1.00 65.44 89 PHE A CA 1
ATOM 681 C C . PHE A 1 89 ? 4.234 17.694 -35.782 1.00 65.44 89 PHE A C 1
ATOM 683 O O . PHE A 1 89 ? 5.132 17.094 -35.205 1.00 65.44 89 PHE A O 1
ATOM 690 N N . ALA A 1 90 ? 3.651 17.211 -36.879 1.00 71.25 90 ALA A N 1
ATOM 691 C CA . ALA A 1 90 ? 3.975 15.913 -37.467 1.00 71.25 90 ALA A CA 1
ATOM 692 C C . ALA A 1 90 ? 5.452 15.831 -37.884 1.00 71.25 90 ALA A C 1
ATOM 694 O O . ALA A 1 90 ? 6.138 14.861 -37.570 1.00 71.25 90 ALA A O 1
ATOM 695 N N . ARG A 1 91 ? 5.985 16.890 -38.510 1.00 67.44 91 ARG A N 1
ATOM 696 C CA . ARG A 1 91 ? 7.421 16.989 -38.818 1.00 67.44 91 ARG A CA 1
ATOM 697 C C . ARG A 1 91 ? 8.286 17.011 -37.556 1.00 67.44 91 ARG A C 1
ATOM 699 O O . ARG A 1 91 ? 9.325 16.361 -37.529 1.00 67.44 91 ARG A O 1
ATOM 706 N N . ALA A 1 92 ? 7.871 17.727 -36.511 1.00 65.88 92 ALA A N 1
ATOM 707 C CA . ALA A 1 92 ? 8.598 17.767 -35.242 1.00 65.88 92 ALA A CA 1
ATOM 708 C C . ALA A 1 92 ? 8.595 16.407 -34.520 1.00 65.88 92 ALA A C 1
ATOM 710 O O . ALA A 1 92 ? 9.636 15.988 -34.021 1.00 65.88 92 ALA A O 1
ATOM 711 N N . ALA A 1 93 ? 7.460 15.705 -34.511 1.00 69.06 93 ALA A N 1
ATOM 712 C CA . ALA A 1 93 ? 7.331 14.362 -33.958 1.00 69.06 93 ALA A CA 1
ATOM 713 C C . ALA A 1 93 ? 8.213 13.364 -34.717 1.00 69.06 93 ALA A C 1
ATOM 715 O O . ALA A 1 93 ? 8.972 12.631 -34.095 1.00 69.06 93 ALA A O 1
ATOM 716 N N . HIS A 1 94 ? 8.219 13.418 -36.052 1.00 67.56 94 HIS A N 1
ATOM 717 C CA . HIS A 1 94 ? 9.061 12.541 -36.863 1.00 67.56 94 HIS A CA 1
ATOM 718 C C . HIS A 1 94 ? 10.561 12.768 -36.617 1.00 67.56 94 HIS A C 1
ATOM 720 O O . HIS A 1 94 ? 11.334 11.817 -36.530 1.00 67.56 94 HIS A O 1
ATOM 726 N N . LEU A 1 95 ? 10.981 14.026 -36.434 1.00 66.81 95 LEU A N 1
ATOM 727 C CA . LEU A 1 95 ? 12.350 14.335 -36.016 1.00 66.81 95 LEU A CA 1
ATOM 728 C C . LEU A 1 95 ? 12.646 13.765 -34.619 1.00 66.81 95 LEU A C 1
ATOM 730 O O . LEU A 1 95 ? 13.701 13.167 -34.428 1.00 66.81 95 LEU A O 1
ATOM 734 N N . MET A 1 96 ? 11.724 13.877 -33.657 1.00 67.00 96 MET A N 1
ATOM 735 C CA . MET A 1 96 ? 11.897 13.263 -32.332 1.00 67.00 96 MET A CA 1
ATOM 736 C C . MET A 1 96 ? 11.992 11.738 -32.389 1.00 67.00 96 MET A C 1
ATOM 738 O O . MET A 1 96 ? 12.864 11.174 -31.731 1.00 67.00 96 MET A O 1
ATOM 742 N N . ASP A 1 97 ? 11.188 11.082 -33.223 1.00 68.56 97 ASP A N 1
ATOM 743 C CA . ASP A 1 97 ? 11.253 9.634 -33.416 1.00 68.56 97 ASP A CA 1
ATOM 744 C C . ASP A 1 97 ? 12.635 9.206 -33.915 1.00 68.56 97 ASP A C 1
ATOM 746 O O . ASP A 1 97 ? 13.216 8.265 -33.374 1.00 68.56 97 ASP A O 1
ATOM 750 N N . THR A 1 98 ? 13.226 9.933 -34.873 1.00 73.50 98 THR A N 1
ATOM 751 C CA . THR A 1 98 ? 14.593 9.628 -35.336 1.00 73.50 98 THR A CA 1
ATOM 752 C C . THR A 1 98 ? 15.628 9.729 -34.213 1.00 73.50 98 THR A C 1
ATOM 754 O O . THR A 1 98 ? 16.465 8.837 -34.076 1.00 73.50 98 THR A O 1
ATOM 757 N N . PHE A 1 99 ? 15.520 10.733 -33.335 1.00 73.44 99 PHE A N 1
ATOM 758 C CA . PHE A 1 99 ? 16.407 10.857 -32.176 1.00 73.44 99 PHE A CA 1
ATOM 759 C C . PHE A 1 99 ? 16.215 9.724 -31.158 1.00 73.44 99 PHE A C 1
ATOM 761 O O . PHE A 1 99 ? 17.198 9.260 -30.580 1.00 73.44 99 PHE A O 1
ATOM 768 N N . ILE A 1 100 ? 14.983 9.244 -30.959 1.00 72.06 100 ILE A N 1
ATOM 769 C CA . ILE A 1 100 ? 14.683 8.106 -30.076 1.00 72.06 100 ILE A CA 1
ATOM 770 C C . ILE A 1 100 ? 15.294 6.815 -30.634 1.00 72.06 100 ILE A C 1
ATOM 772 O O . ILE A 1 100 ? 15.904 6.049 -29.883 1.00 72.06 100 ILE A O 1
ATOM 776 N N . TYR A 1 101 ? 15.163 6.572 -31.941 1.00 75.56 101 TYR A N 1
ATOM 777 C CA . TYR A 1 101 ? 15.765 5.404 -32.586 1.00 75.56 101 TYR A CA 1
ATOM 778 C C . TYR A 1 101 ? 17.294 5.433 -32.509 1.00 75.56 101 TYR A C 1
ATOM 780 O O . TYR A 1 101 ? 17.904 4.416 -32.169 1.00 75.56 101 TYR A O 1
ATOM 788 N N . ASP A 1 102 ? 17.909 6.591 -32.746 1.00 77.69 102 ASP A N 1
ATOM 789 C CA . ASP A 1 102 ? 19.361 6.756 -32.661 1.00 77.69 102 ASP A CA 1
ATOM 790 C C . ASP A 1 102 ? 19.887 6.581 -31.229 1.00 77.69 102 ASP A C 1
ATOM 792 O O . ASP A 1 102 ? 20.909 5.921 -31.015 1.00 77.69 102 ASP A O 1
ATOM 796 N N . ASP A 1 103 ? 19.193 7.133 -30.230 1.00 75.81 103 ASP A N 1
ATOM 797 C CA . ASP A 1 103 ? 19.560 6.975 -28.819 1.00 75.81 103 ASP A CA 1
ATOM 798 C C . ASP A 1 103 ? 19.438 5.512 -28.371 1.00 75.81 103 ASP A C 1
ATOM 800 O O . ASP A 1 103 ? 20.355 4.947 -27.761 1.00 75.81 103 ASP A O 1
ATOM 804 N N . LYS A 1 104 ? 18.354 4.847 -28.783 1.00 82.81 104 LYS A N 1
ATOM 805 C CA . LYS A 1 104 ? 18.150 3.418 -28.542 1.00 82.81 104 LYS A CA 1
ATOM 806 C C . LYS A 1 104 ? 19.262 2.580 -29.175 1.00 82.81 104 LYS A C 1
ATOM 808 O O . LYS A 1 104 ? 19.822 1.718 -28.497 1.00 82.81 104 LYS A O 1
ATOM 813 N N . ALA A 1 105 ? 19.648 2.866 -30.419 1.00 87.00 105 ALA A N 1
ATOM 814 C CA . ALA A 1 105 ? 20.725 2.153 -31.105 1.00 87.00 105 ALA A CA 1
ATOM 815 C C . ALA A 1 105 ? 22.079 2.315 -30.392 1.00 87.00 105 ALA A C 1
ATOM 817 O O . ALA A 1 105 ? 22.827 1.345 -30.234 1.00 87.00 105 ALA A O 1
ATOM 818 N N . ARG A 1 106 ? 22.389 3.520 -29.894 1.00 82.12 106 ARG A N 1
ATOM 819 C CA . ARG A 1 106 ? 23.609 3.779 -29.108 1.00 82.12 106 ARG A CA 1
ATOM 820 C C . ARG A 1 106 ? 23.600 3.028 -27.783 1.00 82.12 106 ARG A C 1
ATOM 822 O O . ARG A 1 106 ? 24.605 2.411 -27.424 1.00 82.12 106 ARG A O 1
ATOM 829 N N . ARG A 1 107 ? 22.468 3.040 -27.074 1.00 78.56 107 ARG A N 1
ATOM 830 C CA . ARG A 1 107 ? 22.297 2.310 -25.813 1.00 78.56 107 ARG A CA 1
ATOM 831 C C . ARG A 1 107 ? 22.462 0.807 -26.017 1.00 78.56 107 ARG A C 1
ATOM 833 O O . ARG A 1 107 ? 23.183 0.163 -25.260 1.00 78.56 107 ARG A O 1
ATOM 840 N N . GLU A 1 108 ? 21.844 0.249 -27.052 1.00 83.38 108 GLU A N 1
ATOM 841 C CA . GLU A 1 108 ? 21.960 -1.173 -27.380 1.00 83.38 108 GLU A CA 1
ATOM 842 C C . GLU A 1 108 ? 23.391 -1.562 -27.768 1.00 83.38 108 GLU A C 1
ATOM 844 O O . GLU A 1 108 ? 23.883 -2.606 -27.335 1.00 83.38 108 GLU A O 1
ATOM 849 N N . ALA A 1 109 ? 24.097 -0.712 -28.519 1.00 83.06 109 ALA A N 1
ATOM 850 C CA . ALA A 1 109 ? 25.506 -0.926 -28.839 1.00 83.06 109 ALA A CA 1
ATOM 851 C C . ALA A 1 109 ? 26.391 -0.914 -27.580 1.00 83.06 109 ALA A C 1
ATOM 853 O O . ALA A 1 109 ? 27.264 -1.772 -27.438 1.00 83.06 109 ALA A O 1
ATOM 854 N N . ALA A 1 110 ? 26.135 0.001 -26.639 1.00 80.94 110 ALA A N 1
ATOM 855 C CA . ALA A 1 110 ? 26.847 0.063 -25.364 1.00 80.94 110 ALA A CA 1
ATOM 856 C C . ALA A 1 110 ? 26.588 -1.180 -24.493 1.00 80.94 110 ALA A C 1
ATOM 858 O O . ALA A 1 110 ? 27.535 -1.756 -23.953 1.00 80.94 110 ALA A O 1
ATOM 859 N N . ILE A 1 111 ? 25.334 -1.642 -24.410 1.00 80.06 111 ILE A N 1
ATOM 860 C CA . ILE A 1 111 ? 24.964 -2.871 -23.689 1.00 80.06 111 ILE A CA 1
ATOM 861 C C . ILE A 1 111 ? 25.657 -4.086 -24.315 1.00 80.06 111 ILE A C 1
ATOM 863 O O . ILE A 1 111 ? 26.276 -4.879 -23.607 1.00 80.06 111 ILE A O 1
ATOM 867 N N . ARG A 1 112 ? 25.631 -4.209 -25.647 1.00 81.44 112 ARG A N 1
ATOM 868 C CA . ARG A 1 112 ? 26.276 -5.319 -26.361 1.00 81.44 112 ARG A CA 1
ATOM 869 C C . ARG A 1 112 ? 27.796 -5.310 -26.185 1.00 81.44 112 ARG A C 1
ATOM 871 O O . ARG A 1 112 ? 28.394 -6.367 -26.004 1.00 81.44 112 ARG A O 1
ATOM 878 N N . ALA A 1 113 ? 28.425 -4.135 -26.194 1.00 81.56 113 ALA A N 1
ATOM 879 C CA . ALA A 1 113 ? 29.855 -3.995 -25.924 1.00 81.56 113 ALA A CA 1
ATOM 880 C C . ALA A 1 113 ? 30.213 -4.388 -24.477 1.00 81.56 113 ALA A C 1
ATOM 882 O O . ALA A 1 113 ? 31.238 -5.033 -24.253 1.00 81.56 113 ALA A O 1
ATOM 883 N N . ALA A 1 114 ? 29.362 -4.058 -23.499 1.00 73.94 114 ALA A N 1
ATOM 884 C CA . ALA A 1 114 ? 29.534 -4.480 -22.108 1.00 73.94 114 ALA A CA 1
ATOM 885 C C . ALA A 1 114 ? 29.379 -6.003 -21.939 1.00 73.94 114 ALA A C 1
ATOM 887 O O . ALA A 1 114 ? 30.195 -6.631 -21.258 1.00 73.94 114 ALA A O 1
ATOM 888 N N . GLN A 1 115 ? 28.398 -6.606 -22.620 1.00 74.38 115 GLN A N 1
ATOM 889 C CA . GLN A 1 115 ? 28.207 -8.060 -22.665 1.00 74.38 115 GLN A CA 1
ATOM 890 C C . GLN A 1 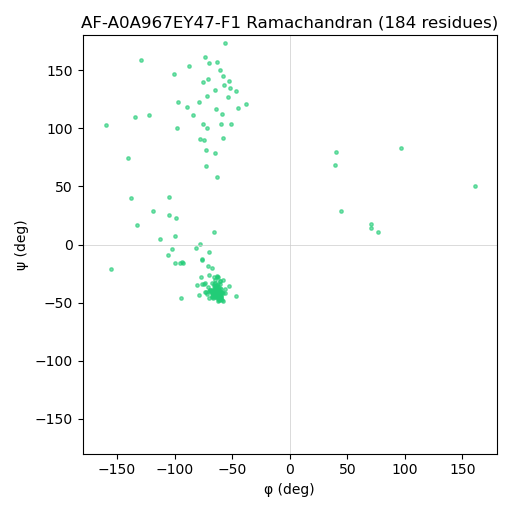115 ? 29.406 -8.771 -23.307 1.00 74.38 115 GLN A C 1
ATOM 892 O O . GLN A 1 115 ? 29.924 -9.730 -22.739 1.00 74.38 115 GLN A O 1
ATOM 897 N N . ALA A 1 116 ? 29.916 -8.261 -24.434 1.00 76.25 116 ALA A N 1
ATOM 898 C CA . ALA A 1 116 ? 31.105 -8.802 -25.099 1.00 76.25 116 ALA A CA 1
ATOM 899 C C . ALA A 1 116 ? 32.370 -8.717 -24.224 1.00 76.25 116 ALA A C 1
ATOM 901 O O . ALA A 1 116 ? 33.271 -9.544 -24.347 1.00 76.25 116 ALA A O 1
ATOM 902 N N . ARG A 1 117 ? 32.428 -7.740 -23.312 1.00 73.38 117 ARG A N 1
ATOM 903 C CA . ARG A 1 117 ? 33.513 -7.573 -22.336 1.00 73.38 117 ARG A CA 1
ATOM 904 C C . ARG A 1 117 ? 33.374 -8.483 -21.103 1.00 73.38 117 ARG A C 1
ATOM 906 O O . ARG A 1 117 ? 34.261 -8.470 -20.255 1.00 73.38 117 ARG A O 1
ATOM 913 N N . GLY A 1 118 ? 32.296 -9.266 -20.994 1.00 66.00 118 GLY A N 1
ATOM 914 C CA . GLY A 1 118 ? 32.080 -10.234 -19.910 1.00 66.00 118 GLY A CA 1
ATOM 915 C C . GLY A 1 118 ? 31.644 -9.631 -18.569 1.00 66.00 118 GLY A C 1
ATOM 916 O O . GLY A 1 118 ? 31.605 -10.347 -17.572 1.00 66.00 118 GLY A O 1
ATOM 917 N N . LEU A 1 119 ? 31.289 -8.339 -18.533 1.00 59.47 119 LEU A N 1
ATOM 918 C CA . LEU A 1 119 ? 30.905 -7.620 -17.307 1.00 59.47 119 LEU A CA 1
ATOM 919 C C . LEU A 1 119 ? 29.596 -8.136 -16.679 1.00 59.47 119 LEU A C 1
ATOM 921 O O . LEU A 1 119 ? 29.446 -8.085 -15.462 1.00 59.47 119 LEU A O 1
ATOM 925 N N . ASP A 1 120 ? 28.692 -8.694 -17.487 1.00 58.72 120 ASP A N 1
ATOM 926 C CA . ASP A 1 120 ? 27.381 -9.195 -17.043 1.00 58.72 120 ASP A CA 1
ATOM 927 C C . ASP A 1 120 ? 27.511 -10.409 -16.097 1.00 58.72 120 ASP A C 1
ATOM 929 O O . ASP A 1 120 ? 26.788 -10.552 -15.111 1.00 58.72 120 ASP A O 1
ATOM 933 N N . ALA A 1 121 ? 28.521 -11.257 -16.325 1.00 63.12 121 ALA A N 1
ATOM 934 C CA . ALA A 1 121 ? 28.790 -12.409 -15.468 1.00 63.12 121 ALA A CA 1
ATOM 935 C C . ALA A 1 121 ? 29.346 -11.998 -14.094 1.00 63.12 121 ALA A C 1
ATOM 937 O O . ALA A 1 121 ? 29.009 -12.620 -13.084 1.00 63.12 121 ALA A O 1
ATOM 938 N N . ASP A 1 122 ? 30.176 -10.954 -14.037 1.00 62.38 122 ASP A N 1
ATOM 939 C CA . ASP A 1 122 ? 30.737 -10.437 -12.785 1.00 62.38 122 ASP A CA 1
ATOM 940 C C . ASP A 1 122 ? 29.713 -9.620 -11.983 1.00 62.38 122 ASP A C 1
ATOM 942 O O . ASP A 1 122 ? 29.694 -9.700 -10.752 1.00 62.38 122 ASP A O 1
ATOM 946 N N . GLU A 1 123 ? 28.816 -8.892 -12.651 1.00 62.03 123 GLU A N 1
ATOM 947 C CA . GLU A 1 123 ? 27.703 -8.177 -12.017 1.00 62.03 123 GLU A CA 1
ATOM 948 C C . GLU A 1 123 ? 26.638 -9.147 -11.479 1.00 62.03 123 GLU A C 1
ATOM 950 O O . GLU A 1 123 ? 26.203 -9.017 -10.330 1.00 62.03 123 GLU A O 1
ATOM 955 N N . LEU A 1 124 ? 26.322 -10.217 -12.219 1.00 61.38 124 LEU A N 1
ATOM 956 C CA . LEU A 1 124 ? 25.490 -11.315 -11.722 1.00 61.38 124 LEU A CA 1
ATOM 957 C C . LEU A 1 124 ? 26.146 -12.016 -10.518 1.00 61.38 124 LEU A C 1
ATOM 959 O O . LEU A 1 124 ? 25.502 -12.221 -9.491 1.00 61.38 124 LEU A O 1
ATOM 963 N N . ARG A 1 125 ? 27.453 -12.311 -10.570 1.00 65.06 125 ARG A N 1
ATOM 964 C CA . ARG A 1 125 ? 28.188 -12.884 -9.422 1.00 65.06 125 ARG A CA 1
ATOM 965 C C . ARG A 1 125 ? 28.179 -11.957 -8.207 1.00 65.06 125 ARG A C 1
ATOM 967 O O . ARG A 1 125 ? 28.038 -12.427 -7.078 1.00 65.06 125 ARG A O 1
ATOM 974 N N . ARG A 1 126 ? 28.308 -10.646 -8.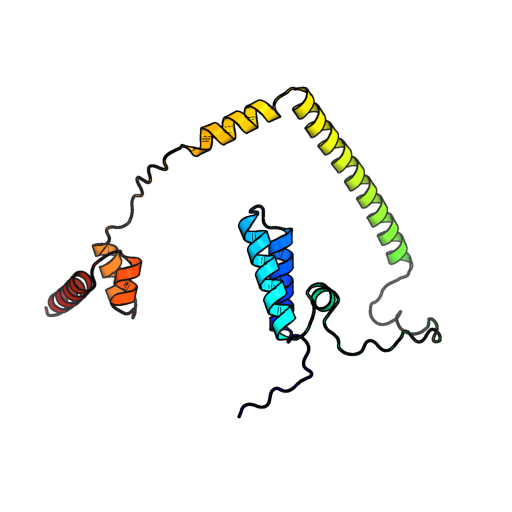418 1.00 64.50 126 ARG A N 1
ATOM 975 C CA . ARG A 1 126 ? 28.317 -9.639 -7.349 1.00 64.50 126 ARG A CA 1
ATOM 976 C C . ARG A 1 126 ? 26.922 -9.392 -6.765 1.00 64.50 126 ARG A C 1
ATOM 978 O O . ARG A 1 126 ? 26.822 -9.212 -5.554 1.00 64.50 126 ARG A O 1
ATOM 985 N N . SER A 1 127 ? 25.859 -9.475 -7.567 1.00 60.22 127 SER A N 1
ATOM 986 C CA . SER A 1 127 ? 24.466 -9.416 -7.091 1.00 60.22 127 SER A CA 1
ATOM 987 C C . SER A 1 127 ? 24.077 -10.657 -6.272 1.00 60.22 127 SER A C 1
ATOM 989 O O . SER A 1 127 ? 23.507 -10.529 -5.184 1.00 60.22 127 SER A O 1
ATOM 991 N N . ILE A 1 128 ? 24.499 -11.852 -6.701 1.00 62.44 128 ILE A N 1
ATOM 992 C CA . ILE A 1 128 ? 24.304 -13.099 -5.946 1.00 62.44 128 ILE A CA 1
ATOM 993 C C . ILE A 1 128 ? 25.085 -13.053 -4.620 1.00 62.44 128 ILE A C 1
ATOM 995 O O . ILE A 1 128 ? 24.531 -13.361 -3.564 1.00 62.44 128 ILE A O 1
ATOM 999 N N . ALA A 1 129 ? 26.338 -12.583 -4.634 1.00 61.38 129 ALA A N 1
ATOM 1000 C CA . ALA A 1 129 ? 27.155 -12.436 -3.423 1.00 61.38 129 ALA A CA 1
ATOM 1001 C C . ALA A 1 129 ? 26.673 -11.311 -2.477 1.00 61.38 129 ALA A C 1
ATOM 1003 O O . ALA A 1 129 ? 26.896 -11.378 -1.267 1.00 61.38 129 ALA A O 1
ATOM 1004 N N . GLY A 1 130 ? 25.994 -10.285 -3.000 1.00 57.38 130 GLY A N 1
ATOM 1005 C CA . GLY A 1 130 ? 25.446 -9.163 -2.228 1.00 57.38 130 GLY A CA 1
ATOM 1006 C C . GLY A 1 130 ? 24.164 -9.486 -1.452 1.00 57.38 130 GLY A C 1
ATOM 1007 O O . GLY A 1 130 ? 23.788 -8.740 -0.549 1.00 57.38 130 GLY A O 1
ATOM 1008 N N . THR A 1 131 ? 23.515 -10.617 -1.739 1.00 54.38 131 THR A N 1
ATOM 1009 C CA . THR A 1 131 ? 22.215 -10.975 -1.143 1.00 54.38 131 THR A CA 1
ATOM 1010 C C . THR A 1 131 ? 22.329 -11.463 0.313 1.00 54.38 131 THR A C 1
ATOM 1012 O O . THR A 1 131 ? 21.343 -11.493 1.045 1.00 54.38 131 THR A O 1
ATOM 1015 N N . THR A 1 132 ? 23.537 -11.761 0.810 1.00 56.19 132 THR A N 1
ATOM 1016 C CA . THR A 1 132 ? 23.762 -12.140 2.221 1.00 56.19 132 THR A CA 1
ATOM 1017 C C . THR A 1 132 ? 24.391 -11.039 3.071 1.00 56.19 132 THR A C 1
ATOM 1019 O O . THR A 1 132 ? 25.018 -11.326 4.096 1.00 56.19 132 THR A O 1
ATOM 1022 N N . VAL A 1 133 ? 24.222 -9.764 2.710 1.00 52.72 133 VAL A N 1
ATOM 1023 C CA . VAL A 1 133 ? 24.520 -8.677 3.651 1.00 52.72 133 VAL A CA 1
ATOM 1024 C C . VAL A 1 133 ? 23.400 -8.643 4.686 1.00 52.72 133 VAL A C 1
ATOM 1026 O O . VAL A 1 133 ? 22.377 -7.985 4.522 1.00 52.72 133 VAL A O 1
ATOM 1029 N N . LYS A 1 134 ? 23.595 -9.394 5.777 1.00 56.25 134 LYS A N 1
ATOM 1030 C CA . LYS A 1 134 ? 22.776 -9.318 6.990 1.00 56.25 134 LYS A CA 1
ATOM 1031 C C . LYS A 1 134 ? 22.703 -7.853 7.408 1.00 56.25 134 LYS A C 1
ATOM 1033 O O . LYS A 1 134 ? 23.668 -7.316 7.955 1.00 56.25 134 LYS A O 1
ATOM 1038 N N . TRP A 1 135 ? 21.565 -7.221 7.135 1.00 46.47 135 TRP A N 1
ATOM 1039 C CA . TRP A 1 135 ? 21.246 -5.857 7.526 1.00 46.47 135 TRP A CA 1
ATOM 1040 C C . TRP A 1 135 ? 21.342 -5.753 9.049 1.00 46.47 135 TRP A C 1
ATOM 1042 O O . TRP A 1 135 ? 20.398 -6.039 9.787 1.00 46.47 135 TRP A O 1
ATOM 1052 N N . ARG A 1 136 ? 22.520 -5.385 9.559 1.00 56.81 136 ARG A N 1
ATOM 1053 C CA . ARG A 1 136 ? 22.691 -5.016 10.961 1.00 56.81 136 ARG A CA 1
ATOM 1054 C C . ARG A 1 136 ? 22.043 -3.650 11.139 1.00 56.81 136 ARG A C 1
ATOM 1056 O O . ARG A 1 136 ? 22.722 -2.628 11.161 1.00 56.81 136 ARG A O 1
ATOM 1063 N N . ALA A 1 137 ? 20.720 -3.639 11.294 1.00 54.12 137 ALA A N 1
ATOM 1064 C CA . ALA A 1 137 ? 19.984 -2.480 11.771 1.00 54.12 137 ALA A CA 1
ATOM 1065 C C . ALA A 1 137 ? 20.385 -2.186 13.223 1.00 54.12 137 ALA A C 1
ATOM 1067 O O . ALA A 1 137 ? 19.634 -2.458 14.158 1.00 54.12 137 ALA A O 1
ATOM 1068 N N . LYS A 1 138 ? 21.541 -1.555 13.441 1.00 56.88 138 LYS A N 1
ATOM 1069 C CA . LYS A 1 138 ? 21.713 -0.682 14.609 1.00 56.88 138 LYS A CA 1
ATOM 1070 C C . LYS A 1 138 ? 20.913 0.589 14.348 1.00 56.88 138 LYS A C 1
ATOM 1072 O O . LYS A 1 138 ? 21.457 1.662 14.114 1.00 56.88 138 LYS A O 1
ATOM 1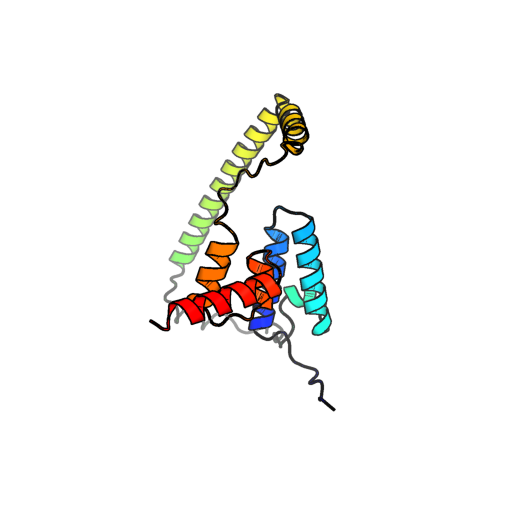077 N N . SER A 1 139 ? 19.593 0.451 14.322 1.00 52.56 139 SER A N 1
ATOM 1078 C CA . SER A 1 139 ? 18.718 1.603 14.230 1.00 52.56 139 SER A CA 1
ATOM 1079 C C . SER A 1 139 ? 18.629 2.212 15.622 1.00 52.56 139 SER A C 1
ATOM 1081 O O . SER A 1 139 ? 18.264 1.534 16.585 1.00 52.56 139 SER A O 1
ATOM 1083 N N . ARG A 1 140 ? 18.990 3.493 15.718 1.00 62.62 140 ARG A N 1
ATOM 1084 C CA . ARG A 1 140 ? 18.727 4.387 16.852 1.00 62.62 140 ARG A CA 1
ATOM 1085 C C . ARG A 1 140 ? 17.209 4.571 17.018 1.00 62.62 140 ARG A C 1
ATOM 1087 O O . ARG A 1 140 ? 16.696 5.677 16.891 1.00 62.62 140 ARG A O 1
ATOM 1094 N N . ARG A 1 141 ? 16.464 3.481 17.211 1.00 68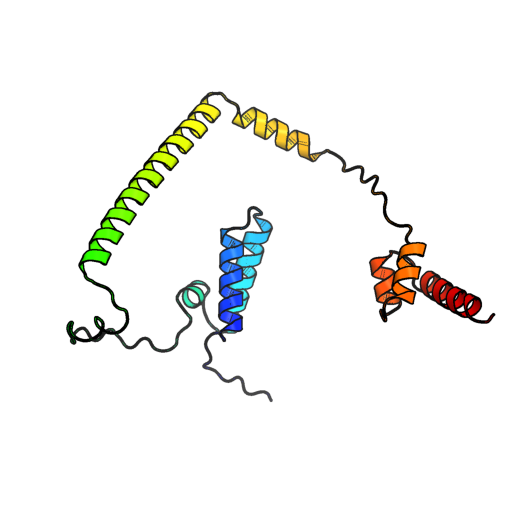.25 141 ARG A N 1
ATOM 1095 C CA . ARG A 1 141 ? 15.016 3.527 17.394 1.00 68.25 141 ARG A CA 1
ATOM 1096 C C . ARG A 1 141 ? 14.729 4.268 18.689 1.00 68.25 141 ARG A C 1
ATOM 1098 O O . ARG A 1 141 ? 15.363 4.006 19.713 1.00 68.25 141 ARG A O 1
ATOM 1105 N N . MET A 1 142 ? 13.787 5.206 18.624 1.00 78.12 142 MET A N 1
ATOM 1106 C CA . MET A 1 142 ? 13.279 5.894 19.803 1.00 78.12 142 MET A CA 1
ATOM 1107 C C . MET A 1 142 ? 12.853 4.851 20.837 1.00 78.12 142 MET A C 1
ATOM 1109 O O . MET A 1 142 ? 12.223 3.854 20.484 1.00 78.12 142 MET A O 1
ATOM 1113 N N . ASN A 1 143 ? 13.232 5.061 22.103 1.00 89.19 143 ASN A N 1
ATOM 1114 C CA . ASN A 1 143 ? 12.905 4.115 23.163 1.00 89.19 143 ASN A CA 1
ATOM 1115 C C . ASN A 1 143 ? 11.384 3.850 23.159 1.00 89.19 143 ASN A C 1
ATOM 1117 O O . ASN A 1 143 ? 10.625 4.822 23.235 1.00 89.19 143 ASN A O 1
ATOM 1121 N N . PRO A 1 144 ? 10.934 2.583 23.096 1.00 90.81 144 PRO A N 1
ATOM 1122 C CA . PRO A 1 144 ? 9.516 2.247 22.981 1.00 90.81 144 PRO A CA 1
ATOM 1123 C C . PRO A 1 144 ? 8.632 2.900 24.047 1.00 90.81 144 PRO A C 1
ATOM 1125 O O . PRO A 1 144 ? 7.539 3.358 23.734 1.00 90.81 144 PRO A O 1
ATOM 1128 N N . ASN A 1 145 ? 9.126 3.046 25.283 1.00 91.56 145 ASN A N 1
ATOM 1129 C CA . ASN A 1 145 ? 8.378 3.711 26.354 1.00 91.56 145 ASN A CA 1
ATOM 1130 C C . ASN A 1 145 ? 8.225 5.215 26.113 1.00 91.56 145 ASN A C 1
ATOM 1132 O O . ASN A 1 145 ? 7.157 5.769 26.371 1.00 91.56 145 ASN A O 1
ATOM 1136 N N . ARG A 1 146 ? 9.265 5.888 25.596 1.00 91.50 146 ARG A N 1
ATOM 1137 C CA . ARG A 1 146 ? 9.168 7.307 25.211 1.00 91.50 146 ARG A CA 1
ATOM 1138 C C . ARG A 1 146 ? 8.194 7.487 24.053 1.00 91.50 146 ARG A C 1
ATOM 1140 O O . ARG A 1 146 ? 7.370 8.393 24.101 1.00 91.50 146 ARG A O 1
ATOM 1147 N N . HIS A 1 147 ? 8.249 6.593 23.067 1.00 93.56 147 HIS A N 1
ATOM 1148 C CA . HIS A 1 147 ? 7.331 6.613 21.933 1.00 93.56 147 HIS A CA 1
ATOM 1149 C C . HIS A 1 147 ? 5.875 6.409 22.380 1.00 93.56 147 HIS A C 1
ATOM 1151 O O . HIS A 1 147 ? 5.021 7.229 22.060 1.00 93.56 147 HIS A O 1
ATOM 1157 N N . ALA A 1 148 ? 5.606 5.398 23.213 1.00 94.31 148 ALA A N 1
ATOM 1158 C CA . ALA A 1 148 ? 4.282 5.160 23.792 1.00 94.31 148 ALA A CA 1
ATOM 1159 C C . ALA A 1 148 ? 3.783 6.348 24.623 1.00 94.31 148 ALA A C 1
ATOM 1161 O O . ALA A 1 148 ? 2.618 6.721 24.533 1.00 94.31 148 ALA A O 1
ATOM 1162 N N . THR A 1 149 ? 4.666 6.971 25.406 1.00 93.44 149 THR A N 1
ATOM 1163 C CA . THR A 1 149 ? 4.320 8.149 26.212 1.00 93.44 149 THR A CA 1
ATOM 1164 C C . THR A 1 149 ? 3.899 9.327 25.336 1.00 93.44 149 THR A C 1
ATOM 1166 O O . THR A 1 149 ? 2.907 9.976 25.647 1.00 93.44 149 THR A O 1
ATOM 1169 N N . MET A 1 150 ? 4.611 9.586 24.234 1.00 94.75 150 MET A N 1
ATOM 1170 C CA . MET A 1 150 ? 4.240 10.626 23.270 1.00 94.75 150 MET A CA 1
ATOM 1171 C C . MET A 1 150 ? 2.869 10.330 22.650 1.00 94.75 150 MET A C 1
ATOM 1173 O O . MET A 1 150 ? 1.994 11.185 22.686 1.00 94.75 150 MET A O 1
ATOM 1177 N N . LEU A 1 151 ? 2.630 9.096 22.192 1.00 94.69 151 LEU A N 1
ATOM 1178 C CA . LEU A 1 151 ? 1.334 8.706 21.622 1.00 94.69 151 LEU A CA 1
ATOM 1179 C C . LEU A 1 151 ? 0.183 8.873 22.626 1.00 94.69 151 LEU A C 1
ATOM 1181 O O . LEU A 1 151 ? -0.862 9.407 22.274 1.00 94.69 151 LEU A O 1
ATOM 1185 N N . LEU A 1 152 ? 0.379 8.495 23.892 1.00 93.88 152 LEU A N 1
ATOM 1186 C CA . LEU A 1 152 ? -0.637 8.643 24.943 1.00 93.88 152 LEU A CA 1
ATOM 1187 C C . LEU A 1 152 ? -0.955 10.101 25.319 1.00 93.88 152 LEU A C 1
ATOM 1189 O O . LEU A 1 152 ? -1.985 10.327 25.970 1.00 93.88 152 LEU A O 1
ATOM 1193 N N . ARG A 1 153 ? -0.054 11.045 25.009 1.00 92.12 153 ARG A N 1
ATOM 1194 C CA . ARG A 1 153 ? -0.208 12.484 25.284 1.00 92.12 153 ARG A CA 1
ATOM 1195 C C . ARG A 1 153 ? -0.786 13.231 24.089 1.00 92.12 153 ARG A C 1
ATOM 1197 O O . ARG A 1 153 ? -1.715 14.003 24.275 1.00 92.12 153 ARG A O 1
ATOM 1204 N N . GLU A 1 154 ? -0.254 12.969 22.901 1.00 94.94 154 GLU A N 1
ATOM 1205 C CA . GLU A 1 154 ? -0.544 13.746 21.692 1.00 94.94 154 GLU A CA 1
ATOM 1206 C C . GLU A 1 154 ? -1.702 13.173 20.864 1.00 94.94 154 GLU A C 1
ATOM 1208 O O . GLU A 1 154 ? -2.233 13.851 19.990 1.00 94.94 154 GLU A O 1
ATOM 1213 N N . THR A 1 155 ? -2.097 11.917 21.099 1.00 93.62 155 THR A N 1
ATOM 1214 C CA . THR A 1 155 ? -3.103 11.233 20.273 1.00 93.62 155 THR A CA 1
ATOM 1215 C C . THR A 1 155 ? -4.215 10.605 21.112 1.00 93.62 155 THR A C 1
ATOM 1217 O O . THR A 1 155 ? -4.041 10.308 22.296 1.00 93.62 155 THR A O 1
ATOM 1220 N N . SER A 1 156 ? -5.364 10.358 20.478 1.00 91.75 156 SER A N 1
ATOM 1221 C CA . SER A 1 156 ? -6.512 9.630 21.039 1.00 91.75 156 SER A CA 1
ATOM 1222 C C . SER A 1 156 ? -6.566 8.153 20.611 1.00 91.75 156 SER A C 1
ATOM 1224 O O . SER A 1 156 ? -7.632 7.541 20.642 1.00 91.75 156 SER A O 1
ATOM 1226 N N . LEU A 1 157 ? -5.425 7.571 20.218 1.00 93.19 157 LEU A N 1
ATOM 1227 C CA . LEU A 1 157 ? -5.328 6.166 19.811 1.00 93.19 157 LEU A CA 1
ATOM 1228 C C . LEU A 1 157 ? -5.725 5.204 20.939 1.00 93.19 157 LEU A C 1
ATOM 1230 O O . LEU A 1 157 ? -5.496 5.464 22.126 1.00 93.19 157 LEU A O 1
ATOM 1234 N N . SER A 1 158 ? -6.266 4.045 20.562 1.00 96.31 158 SER A N 1
ATOM 1235 C CA . SER A 1 158 ? -6.556 2.973 21.510 1.00 96.31 158 SER A CA 1
ATOM 1236 C C . SER A 1 158 ? -5.270 2.331 22.045 1.00 96.31 158 SER A C 1
ATOM 1238 O O . SER A 1 158 ? -4.216 2.332 21.403 1.00 96.31 158 SER A O 1
ATOM 1240 N N . PHE A 1 159 ? -5.347 1.709 23.226 1.00 95.50 159 PHE A N 1
ATOM 1241 C CA . PHE A 1 159 ? -4.187 1.027 23.813 1.00 95.50 159 PHE A CA 1
ATOM 1242 C C . PHE A 1 159 ? -3.654 -0.113 22.934 1.00 95.50 159 PHE A C 1
ATOM 1244 O O . PHE A 1 159 ? -2.448 -0.350 22.920 1.00 95.50 159 PHE A O 1
ATOM 1251 N N . ASN A 1 160 ? -4.531 -0.779 22.177 1.00 95.75 160 ASN A N 1
ATOM 1252 C CA . ASN A 1 160 ? -4.150 -1.837 21.240 1.00 95.75 160 ASN A CA 1
ATOM 1253 C C . ASN A 1 160 ? -3.341 -1.286 20.059 1.00 95.75 160 ASN A C 1
ATOM 1255 O O . ASN A 1 160 ? -2.330 -1.870 19.672 1.00 95.75 160 ASN A O 1
ATOM 1259 N N . GLU A 1 161 ? -3.738 -0.135 19.517 1.00 94.56 161 GLU A N 1
ATOM 1260 C CA . GLU A 1 161 ? -3.006 0.517 18.429 1.00 94.56 161 GLU A CA 1
ATOM 1261 C C . GLU A 1 161 ? -1.626 0.973 18.907 1.00 94.56 161 GLU A C 1
ATOM 1263 O O . GLU A 1 161 ? -0.617 0.667 18.274 1.00 94.56 161 GLU A O 1
ATOM 1268 N N . ILE A 1 162 ? -1.538 1.592 20.085 1.00 94.44 162 ILE A N 1
ATOM 1269 C CA . ILE A 1 162 ? -0.249 1.997 20.664 1.00 94.44 162 ILE A CA 1
ATOM 1270 C C . ILE A 1 162 ? 0.644 0.771 20.931 1.00 94.44 162 ILE A C 1
ATOM 1272 O O . ILE A 1 162 ? 1.856 0.839 20.704 1.00 94.44 162 ILE A O 1
ATOM 1276 N N . ALA A 1 163 ? 0.069 -0.363 21.350 1.00 94.94 163 ALA A N 1
ATOM 1277 C CA . ALA A 1 163 ? 0.792 -1.625 21.535 1.00 94.94 163 ALA A CA 1
ATOM 1278 C C . ALA A 1 163 ? 1.400 -2.118 20.221 1.00 94.94 163 ALA A C 1
ATOM 1280 O O . ALA A 1 163 ? 2.597 -2.399 20.166 1.00 94.94 163 ALA A O 1
ATOM 1281 N N . SER A 1 164 ? 0.608 -2.132 19.145 1.00 94.00 164 SER A N 1
ATOM 1282 C CA . SER A 1 164 ? 1.088 -2.535 17.818 1.00 94.00 164 SER A CA 1
ATOM 1283 C C . SER A 1 164 ? 2.198 -1.626 17.274 1.00 94.00 164 SER A C 1
ATOM 1285 O O . SER A 1 164 ? 3.167 -2.123 16.707 1.00 94.00 164 SER A O 1
ATOM 1287 N N . ILE A 1 165 ? 2.112 -0.309 17.503 1.00 92.38 165 ILE A N 1
ATOM 1288 C CA . ILE A 1 165 ? 3.083 0.675 16.997 1.00 92.38 165 ILE A CA 1
ATOM 1289 C C . ILE A 1 165 ? 4.406 0.610 17.770 1.00 92.38 165 ILE A C 1
ATOM 1291 O O . ILE A 1 165 ? 5.489 0.751 17.199 1.00 92.38 165 ILE A O 1
ATOM 1295 N N . THR A 1 166 ? 4.330 0.442 19.089 1.00 92.38 166 THR A N 1
ATOM 1296 C CA . THR A 1 166 ? 5.501 0.532 19.976 1.00 92.38 166 THR A CA 1
ATOM 1297 C C . THR A 1 166 ? 6.130 -0.824 20.280 1.00 92.38 166 THR A C 1
ATOM 1299 O O . THR A 1 166 ? 7.271 -0.870 20.739 1.00 92.38 166 THR A O 1
ATOM 1302 N N . GLY A 1 167 ? 5.414 -1.922 20.020 1.00 92.62 167 GLY A N 1
ATOM 1303 C CA . GLY A 1 167 ? 5.821 -3.276 20.392 1.00 92.62 167 GLY A CA 1
ATOM 1304 C C . GLY A 1 167 ? 5.751 -3.542 21.899 1.00 92.62 167 GLY A C 1
ATOM 1305 O O . GLY A 1 167 ? 6.344 -4.508 22.375 1.00 92.62 167 GLY A O 1
ATOM 1306 N N . LEU A 1 168 ? 5.075 -2.677 22.663 1.00 93.62 168 LEU A N 1
ATOM 1307 C CA . LEU A 1 168 ? 4.850 -2.861 24.096 1.00 93.62 168 LEU A CA 1
ATOM 1308 C C . LEU A 1 168 ? 3.585 -3.678 24.355 1.00 93.62 168 LEU A C 1
ATOM 1310 O O . LEU A 1 168 ? 2.634 -3.651 23.578 1.00 93.62 168 LEU A O 1
ATOM 1314 N N . ASN A 1 169 ? 3.544 -4.362 25.497 1.00 95.38 169 ASN A N 1
ATOM 1315 C CA . ASN A 1 169 ? 2.328 -5.021 25.956 1.00 95.38 169 ASN A CA 1
ATOM 1316 C C . ASN A 1 169 ? 1.293 -3.965 26.399 1.00 95.38 169 ASN A C 1
ATOM 1318 O O . ASN A 1 169 ? 1.638 -2.969 27.039 1.00 95.38 169 ASN A O 1
ATOM 1322 N N . ILE A 1 170 ? 0.014 -4.217 26.119 1.00 94.69 170 ILE A N 1
ATOM 1323 C CA . ILE A 1 170 ? -1.132 -3.397 26.537 1.00 94.69 170 ILE A CA 1
ATOM 1324 C C . ILE A 1 170 ? -1.048 -3.017 28.025 1.00 94.69 170 ILE A C 1
ATOM 1326 O O . ILE A 1 170 ? -1.228 -1.848 28.366 1.00 94.69 170 ILE A O 1
ATOM 1330 N N . TYR A 1 171 ? -0.698 -3.949 28.920 1.00 96.69 171 TYR A N 1
ATOM 1331 C CA . TYR A 1 171 ? -0.580 -3.656 30.356 1.00 96.69 171 TYR A CA 1
ATOM 1332 C C . TYR A 1 171 ? 0.521 -2.634 30.673 1.00 96.69 171 TYR A C 1
ATOM 1334 O O . TYR A 1 171 ? 0.361 -1.802 31.568 1.00 96.69 171 TYR A O 1
ATOM 1342 N N . GLN A 1 172 ? 1.625 -2.649 29.917 1.00 94.56 172 GLN A N 1
ATOM 1343 C CA . GLN A 1 172 ? 2.704 -1.669 30.064 1.00 94.56 172 GLN A CA 1
ATOM 1344 C C . GLN A 1 172 ? 2.223 -0.274 29.649 1.00 94.56 172 GLN A C 1
ATOM 1346 O O . GLN A 1 172 ? 2.510 0.704 30.336 1.00 94.56 172 GLN A O 1
ATOM 1351 N N . ILE A 1 173 ? 1.429 -0.186 28.580 1.00 95.19 173 ILE A N 1
ATOM 1352 C CA . ILE A 1 173 ? 0.841 1.070 28.094 1.00 95.19 173 ILE A CA 1
ATOM 1353 C C . ILE A 1 173 ? -0.180 1.623 29.090 1.00 95.19 173 ILE A C 1
ATOM 1355 O O . ILE A 1 173 ? -0.140 2.812 29.409 1.00 95.19 173 ILE A O 1
ATOM 1359 N N . VAL A 1 174 ? -1.052 0.774 29.641 1.00 95.12 174 VAL A N 1
ATOM 1360 C CA . VAL A 1 174 ? -1.996 1.173 30.698 1.00 95.12 174 VAL A CA 1
ATOM 1361 C C . VAL A 1 174 ? -1.238 1.690 31.921 1.00 95.12 174 VAL A C 1
ATOM 1363 O O . VAL A 1 174 ? -1.557 2.763 32.436 1.00 95.12 174 VAL A O 1
ATOM 1366 N N . GLY A 1 175 ? -0.178 0.992 32.339 1.00 94.56 175 GLY A N 1
ATOM 1367 C CA . GLY A 1 175 ? 0.700 1.441 33.420 1.00 94.56 175 GLY A CA 1
ATOM 1368 C C . GLY A 1 175 ? 1.333 2.811 33.146 1.00 94.56 175 GLY A C 1
ATOM 1369 O O . GLY A 1 175 ? 1.358 3.663 34.035 1.00 94.56 175 GLY A O 1
ATOM 1370 N N . LEU A 1 176 ? 1.790 3.066 31.915 1.00 94.25 176 LEU A N 1
ATOM 1371 C CA . LEU A 1 176 ? 2.292 4.382 31.502 1.00 94.25 176 LEU A CA 1
ATOM 1372 C C . LEU A 1 176 ? 1.196 5.456 31.575 1.00 94.25 176 LEU A C 1
ATOM 1374 O O . LEU A 1 176 ? 1.441 6.533 32.117 1.00 94.25 176 LEU A O 1
ATOM 1378 N N . LYS A 1 177 ? -0.027 5.168 31.113 1.00 93.19 177 LYS A N 1
ATOM 1379 C CA . LYS A 1 177 ? -1.152 6.116 31.185 1.00 93.19 177 LYS A CA 1
ATOM 1380 C C . LYS A 1 177 ? -1.531 6.456 32.627 1.00 93.19 177 LYS A C 1
ATOM 1382 O O . LYS A 1 177 ? -1.829 7.614 32.911 1.00 93.19 177 LYS A O 1
ATOM 1387 N N . LEU A 1 178 ? -1.506 5.481 33.536 1.00 94.31 178 LEU A N 1
ATOM 1388 C CA . LEU A 1 178 ? -1.760 5.711 34.962 1.00 94.31 178 LEU A CA 1
ATOM 1389 C C . LEU A 1 178 ? -0.674 6.590 35.593 1.00 94.31 178 LEU A C 1
ATOM 1391 O O . LEU A 1 178 ? -1.004 7.548 36.286 1.00 94.31 178 LEU A O 1
ATOM 1395 N N . LYS A 1 179 ? 0.606 6.335 35.294 1.00 91.06 179 LYS A N 1
ATOM 1396 C CA . LYS A 1 179 ? 1.724 7.173 35.765 1.00 91.06 179 LYS A CA 1
ATOM 1397 C C . LYS A 1 179 ? 1.609 8.625 35.290 1.00 91.06 179 LYS A C 1
ATOM 1399 O O . LYS A 1 179 ? 1.885 9.535 36.065 1.00 91.06 179 LYS A O 1
ATOM 1404 N N . LEU A 1 180 ? 1.155 8.846 34.053 1.00 89.06 180 LEU A N 1
ATOM 1405 C CA . LEU A 1 180 ? 0.922 10.194 33.520 1.00 89.06 180 LEU A CA 1
ATOM 1406 C C . LEU A 1 180 ? -0.178 10.952 34.275 1.00 89.06 180 LEU A C 1
ATOM 1408 O O . LEU A 1 180 ? -0.049 12.156 34.458 1.00 89.06 180 LEU A O 1
ATOM 1412 N N . ARG A 1 181 ? -1.229 10.264 34.742 1.00 85.31 181 ARG A N 1
ATOM 1413 C CA . ARG A 1 181 ? -2.294 10.886 35.550 1.00 85.31 181 ARG A CA 1
ATOM 1414 C C . ARG A 1 181 ? -1.770 11.342 36.910 1.00 85.31 181 ARG A C 1
ATOM 1416 O O . ARG A 1 181 ? -2.039 12.465 37.310 1.00 85.31 181 ARG A O 1
ATOM 1423 N N . GLN A 1 182 ? -0.980 10.498 37.574 1.00 79.94 182 GLN A N 1
ATOM 1424 C CA . GLN A 1 182 ? -0.405 10.815 38.887 1.00 79.94 182 GLN A CA 1
ATOM 1425 C C . GLN A 1 182 ? 0.575 11.997 38.828 1.00 79.94 182 GLN A C 1
ATOM 1427 O O . GLN A 1 182 ? 0.679 12.766 39.774 1.00 79.94 182 GLN A O 1
ATOM 1432 N N . GLY A 1 183 ? 1.262 12.184 37.697 1.00 66.12 183 GLY A N 1
ATOM 1433 C CA . GLY A 1 183 ? 2.152 13.327 37.478 1.00 66.12 183 GLY A CA 1
ATOM 1434 C C . GLY A 1 183 ? 1.456 14.651 37.129 1.00 66.12 183 GLY A C 1
ATOM 1435 O O . GLY A 1 183 ? 2.158 15.617 36.858 1.00 66.12 183 GLY A O 1
ATOM 1436 N N . HIS A 1 184 ? 0.121 14.711 37.048 1.00 58.09 184 HIS A N 1
ATOM 1437 C CA . HIS A 1 184 ? -0.653 15.944 36.790 1.00 58.09 184 HIS A CA 1
ATOM 1438 C C . HIS A 1 184 ? -1.501 16.376 38.001 1.00 58.09 184 HIS A C 1
ATOM 1440 O O . HIS A 1 184 ? -2.283 17.315 37.895 1.00 58.09 184 HIS A O 1
ATOM 1446 N N . SER A 1 185 ? -1.378 15.685 39.139 1.00 51.19 185 SER A N 1
ATOM 1447 C CA . SER A 1 185 ? -2.139 15.950 40.368 1.00 51.19 185 SER A CA 1
ATOM 1448 C C . SER A 1 185 ? -1.298 16.640 41.449 1.00 51.19 185 SER A C 1
ATOM 1450 O O . SER A 1 185 ? -1.410 16.288 42.620 1.00 51.19 185 SER A O 1
ATOM 1452 N N . ASN A 1 186 ? -0.457 17.601 41.057 1.00 42.69 186 ASN A N 1
ATOM 1453 C CA . ASN A 1 186 ? 0.295 18.463 41.971 1.00 42.69 186 ASN A CA 1
ATOM 1454 C C . ASN A 1 186 ? 0.154 19.923 41.542 1.00 42.69 186 ASN A C 1
ATOM 1456 O O . ASN A 1 186 ? 0.318 20.165 40.324 1.00 42.69 186 ASN A O 1
#

Foldseek 3Di:
DDDDPQDDQDDPVLLVLLVVLCVQLVPPPDPVSNVVSLVVSQVSQVVNPHGSVCSVVPPDDDDDDPPPDDDDDPDPPPPPDDPVVVVVVVVVVVVVVVVVVVVVVVVVVVVVVCVVVVVVVVVVVVVVVVPPPPPPPPDPDDQLLVQLLCCLPVHPDDLVVSCVVSVDDSVVSVVSNVVVVVVVPD

Secondary structure (DSSP, 8-state):
-----S--PPPHHHHHHHHHHHHHHHH-S-HHHHHHHHHHHHHHHHHTT--HHHHHTT--S------S---S-SSSSSS---HHHHHHHHHHHHHHHHHHHHHHHHHHHHHHHHHHTTHHHHHHHHHHHHTT--------PPPHHHHHHHHHHH----HHHHHHHH---HHHHHHHHHHHHHTT--

Radius of gyration: 30.07 Å; Cα contacts (8 Å, |Δi|>4): 80; chains: 1; bounding box: 67×41×86 Å

Sequence (186 aa):
MRRLEISAGFSDAERQRFHNLLQLAADSPFEGERVNALAAATRLAARFGLTLDEAAAGGSQHEPPPDFERGDAHMADDIGFRPESLDRFARAAHLMDTFIYDDKARREAAIRAAQARGLDADELRRSIAGTTVKWRAKSRRMNPNRHATMLLRETSLSFNEIASITGLNIYQIVGLKLKLRQGHSN

Mean predicted aligned error: 22.17 Å

Organism: NCBI:txid374515